Protein AF-A0A843JLD0-F1 (afdb_monomer_lite)

Radius of gyration: 28.19 Å; chains: 1; bounding box: 88×83×61 Å

Secondary structure (DSSP, 8-state):
---------------------------PPPB-SEEEEEE-TTS-EEEEEE-SBSSHHHHHHHHHHHTT--EEE-TTSSSEEEETTEE--TTTTEEEEEEEEPPTTS-SEEEE-SSHHHHTT--TT-EEEEEEEEEEEETTEEEEPPPSS---EEEEEEE--TT-S--S-HHHHHHS-HHHHHH-EEEEEEES--

Foldseek 3Di:
DDDDDDDDDDPPPPPPPPPPPPVPPPQQPFAFQEWEWEADPVRDTDIDGDGRDQFPVRRVVVGCVVVVKDWDAPPVNWFTQDINPDGADVVQQKGWWKWKADDPPDDGTDTDIRDPVRSNPDHHNIYMYIDIWHWDADPNDTDTDDDPFFDKDKDKDWDADPPALDDPDVVCPVPDPSVCNHPTDIDIDIDRDD

pLDDT: mean 81.42, std 19.96, range [28.56, 98.19]

Structure (mmCIF, N/CA/C/O backbone):
data_AF-A0A843JLD0-F1
#
_entry.id   AF-A0A843JLD0-F1
#
loop_
_atom_site.group_PDB
_atom_site.id
_atom_site.type_symbol
_atom_site.label_atom_id
_atom_site.label_alt_id
_atom_site.label_comp_id
_atom_site.label_asym_id
_atom_site.label_entity_id
_atom_site.label_seq_id
_atom_site.pdbx_PDB_ins_code
_atom_site.Cartn_x
_atom_site.Cartn_y
_atom_site.Cartn_z
_atom_site.occupancy
_atom_site.B_iso_or_equiv
_atom_site.auth_seq_id
_atom_site.auth_comp_id
_atom_site.auth_asym_id
_atom_site.auth_atom_id
_atom_site.pdbx_PDB_model_num
ATOM 1 N N . MET A 1 1 ? -53.335 66.073 14.935 1.00 39.34 1 MET A N 1
ATOM 2 C CA . MET A 1 1 ? -52.491 66.528 16.064 1.00 39.34 1 MET A CA 1
ATOM 3 C C . MET A 1 1 ? -52.386 65.436 17.125 1.00 39.34 1 MET A C 1
ATOM 5 O O . MET A 1 1 ? -53.302 65.295 17.919 1.00 39.34 1 MET A O 1
ATOM 9 N N . ARG A 1 2 ? -51.286 64.678 17.147 1.00 36.69 2 ARG A N 1
ATOM 10 C CA . ARG A 1 2 ? -50.575 64.219 18.357 1.00 36.69 2 ARG A CA 1
ATOM 11 C C . ARG A 1 2 ? -49.348 63.430 17.896 1.00 36.69 2 ARG A C 1
ATOM 13 O O . ARG A 1 2 ? -49.458 62.513 17.097 1.00 36.69 2 ARG A O 1
ATOM 20 N N . LYS A 1 3 ? -48.190 63.924 18.327 1.00 41.97 3 LYS A N 1
ATOM 21 C CA . LYS A 1 3 ? -46.842 63.383 18.125 1.00 41.97 3 LYS A CA 1
ATOM 22 C C . LYS A 1 3 ? -46.663 62.111 18.963 1.00 41.97 3 LYS A C 1
ATOM 24 O O . LYS A 1 3 ? -47.410 61.963 19.923 1.00 41.97 3 LYS A O 1
ATOM 29 N N . ILE A 1 4 ? -45.647 61.303 18.642 1.00 44.94 4 ILE A N 1
ATOM 30 C CA . ILE A 1 4 ? -44.675 60.620 19.540 1.00 44.94 4 ILE A CA 1
ATOM 31 C C . ILE A 1 4 ? -43.860 59.670 18.631 1.00 44.94 4 ILE A C 1
ATOM 33 O O . ILE A 1 4 ? -44.430 58.781 18.016 1.00 44.94 4 ILE A O 1
ATOM 37 N N . LEU A 1 5 ? -42.658 60.101 18.222 1.00 37.81 5 LEU A N 1
ATOM 38 C CA . LEU A 1 5 ? -41.329 59.633 18.684 1.00 37.81 5 LEU A CA 1
ATOM 39 C C . LEU A 1 5 ? -40.928 58.254 18.099 1.00 37.81 5 LEU A C 1
ATOM 41 O O . LEU A 1 5 ? -41.645 57.288 18.296 1.00 37.81 5 LEU A O 1
ATOM 45 N N . LEU A 1 6 ? -39.897 58.134 17.248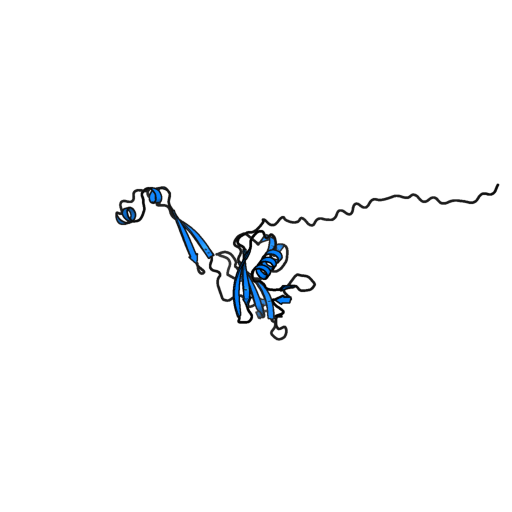 1.00 37.84 6 LEU A N 1
ATOM 46 C CA . LEU A 1 6 ? -38.428 58.225 17.462 1.00 37.84 6 LEU A CA 1
ATOM 47 C C . LEU A 1 6 ? -37.809 56.812 17.540 1.00 37.84 6 LEU A C 1
ATOM 49 O O . LEU A 1 6 ? -38.045 56.115 18.516 1.00 37.84 6 LEU A O 1
ATOM 53 N N . ALA A 1 7 ? -37.034 56.431 16.515 1.00 42.19 7 ALA A N 1
ATOM 54 C CA . ALA A 1 7 ? -35.908 55.469 16.511 1.00 42.19 7 ALA A CA 1
ATOM 55 C C . ALA A 1 7 ? -35.592 55.152 15.032 1.00 42.19 7 ALA A C 1
ATOM 57 O O . ALA A 1 7 ? -36.314 54.409 14.382 1.00 42.19 7 ALA A O 1
ATOM 58 N N . LEU A 1 8 ? -34.680 55.846 14.349 1.00 39.03 8 LEU A N 1
ATOM 59 C CA . LEU A 1 8 ? -33.225 55.686 14.441 1.00 39.03 8 LEU A CA 1
ATOM 60 C C . LEU A 1 8 ? -32.795 54.222 14.656 1.00 39.03 8 LEU A C 1
ATOM 62 O O . LEU A 1 8 ? -32.569 53.791 15.780 1.00 39.03 8 LEU A O 1
ATOM 66 N N . SER A 1 9 ? -32.650 53.463 13.571 1.00 41.00 9 SER A N 1
ATOM 67 C CA . SER A 1 9 ? -31.695 52.352 13.532 1.00 41.00 9 SER A CA 1
ATOM 68 C C . SER A 1 9 ? -31.110 52.224 12.125 1.00 41.00 9 SER A C 1
ATOM 70 O O . SER A 1 9 ? -31.779 51.942 11.136 1.00 41.00 9 SER A O 1
ATOM 72 N N . LEU A 1 10 ? -29.830 52.566 12.075 1.00 36.09 10 LEU A N 1
ATOM 73 C CA . LEU A 1 10 ? -28.906 52.492 10.962 1.00 36.09 10 LEU A CA 1
ATOM 74 C C . LEU A 1 10 ? -28.647 51.007 10.663 1.00 36.09 10 LEU A C 1
ATOM 76 O O . LEU A 1 10 ? -27.978 50.338 11.447 1.00 36.09 10 LEU A O 1
ATOM 80 N N . LEU A 1 11 ? -29.186 50.472 9.565 1.00 35.38 11 LEU A N 1
ATOM 81 C CA . LEU A 1 11 ? -28.881 49.105 9.137 1.00 35.38 11 LEU A CA 1
ATOM 82 C C . LEU A 1 11 ? -27.573 49.116 8.327 1.00 35.38 11 LEU A C 1
ATOM 84 O O . LEU A 1 11 ? -27.568 49.222 7.103 1.00 35.38 11 LEU A O 1
ATOM 88 N N . LEU A 1 12 ? -26.444 49.063 9.035 1.00 34.69 12 LEU A N 1
ATOM 89 C CA . LEU A 1 12 ? -25.134 48.740 8.468 1.00 34.69 12 LEU A CA 1
ATOM 90 C C . LEU A 1 12 ? -25.115 47.234 8.180 1.00 34.69 12 LEU A C 1
ATOM 92 O O . LEU A 1 12 ? -24.840 46.423 9.062 1.00 34.69 12 LEU A O 1
ATOM 96 N N . ILE A 1 13 ? -25.444 46.852 6.947 1.00 38.84 13 ILE A N 1
ATOM 97 C CA . ILE A 1 13 ? -25.193 45.496 6.456 1.00 38.84 13 ILE A CA 1
ATOM 98 C C . ILE A 1 13 ? -23.692 45.415 6.173 1.00 38.84 13 ILE A C 1
ATOM 100 O O . ILE A 1 13 ? -23.225 45.763 5.092 1.00 38.84 13 ILE A O 1
ATOM 104 N N . VAL A 1 14 ? -22.920 45.004 7.179 1.00 39.03 14 VAL A N 1
ATOM 105 C CA . VAL A 1 14 ? -21.571 44.487 6.956 1.00 39.03 14 VAL A CA 1
ATOM 106 C C . VAL A 1 14 ? -21.758 43.086 6.394 1.00 39.03 14 VAL A C 1
ATOM 108 O O . VAL A 1 14 ? -22.001 42.132 7.132 1.00 39.03 14 VAL A O 1
ATOM 111 N N . SER A 1 15 ? -21.703 42.967 5.072 1.00 38.50 15 SER A N 1
ATOM 112 C CA . SER A 1 15 ? -21.552 41.685 4.396 1.00 38.50 15 SER A CA 1
ATOM 113 C C . SER A 1 15 ? -20.180 41.140 4.786 1.00 38.50 15 SER A C 1
ATOM 115 O O . SER A 1 15 ? -19.163 41.465 4.178 1.00 38.50 15 SER A O 1
ATOM 117 N N . ALA A 1 16 ? -20.140 40.346 5.854 1.00 37.56 16 ALA A N 1
ATOM 118 C CA . ALA A 1 16 ? -19.015 39.476 6.126 1.00 37.56 16 ALA A CA 1
ATOM 119 C C . ALA A 1 16 ? -18.971 38.460 4.982 1.00 37.56 16 ALA A C 1
ATOM 121 O O . ALA A 1 16 ? -19.693 37.464 4.981 1.00 37.56 16 ALA A O 1
ATOM 122 N N . VAL A 1 17 ? -18.155 38.752 3.969 1.00 37.62 17 VAL A N 1
ATOM 123 C CA . VAL A 1 17 ? -17.635 37.720 3.082 1.00 37.62 17 VAL A CA 1
ATOM 124 C C . VAL A 1 17 ? -16.829 36.817 4.000 1.00 37.62 17 VAL A C 1
ATOM 126 O O . VAL A 1 17 ? -15.708 37.144 4.389 1.00 37.62 17 VAL A O 1
ATOM 129 N N . ALA A 1 18 ? -17.448 35.722 4.435 1.00 35.12 18 ALA A N 1
ATOM 130 C CA . ALA A 1 18 ? -16.709 34.597 4.957 1.00 35.12 18 ALA A CA 1
ATOM 131 C C . ALA A 1 18 ? -15.823 34.146 3.800 1.00 35.12 18 ALA A C 1
ATOM 133 O O . ALA A 1 18 ? -16.281 33.483 2.871 1.00 35.12 18 ALA A O 1
ATOM 134 N N . MET A 1 19 ? -14.569 34.595 3.815 1.00 32.75 19 MET A N 1
ATOM 135 C CA . MET A 1 19 ? -13.516 33.904 3.103 1.00 32.75 19 MET A CA 1
ATOM 136 C C . MET A 1 19 ? -13.516 32.514 3.720 1.00 32.75 19 MET A C 1
ATOM 138 O O . MET A 1 19 ? -13.037 32.318 4.837 1.00 32.75 19 MET A O 1
ATOM 142 N N . VAL A 1 20 ? -14.163 31.572 3.037 1.00 34.75 20 VAL A N 1
ATOM 143 C CA . VAL A 1 20 ? -13.817 30.171 3.189 1.00 34.75 20 VAL A CA 1
ATOM 144 C C . VAL A 1 20 ? -12.326 30.172 2.897 1.00 34.75 20 VAL A C 1
ATOM 146 O O . VAL A 1 20 ? -11.914 30.466 1.776 1.00 34.75 20 VAL A O 1
ATOM 149 N N . MET A 1 21 ? -11.517 30.010 3.943 1.00 33.28 21 MET A N 1
ATOM 150 C CA . MET A 1 21 ? -10.154 29.554 3.756 1.00 33.28 21 MET A CA 1
ATOM 151 C C . MET A 1 21 ? -10.331 28.163 3.174 1.00 33.28 21 MET A C 1
ATOM 153 O O . MET A 1 21 ? -10.526 27.197 3.908 1.00 33.28 21 MET A O 1
ATOM 157 N N . ASP A 1 22 ? -10.407 28.118 1.847 1.00 28.56 22 ASP A N 1
ATOM 158 C CA . ASP A 1 22 ? -10.060 26.948 1.074 1.00 28.56 22 ASP A CA 1
ATOM 159 C C . ASP A 1 22 ? -8.633 26.671 1.533 1.00 28.56 22 ASP A C 1
ATOM 161 O O . ASP A 1 22 ? -7.709 27.438 1.253 1.00 28.56 22 ASP A O 1
ATOM 165 N N . SER A 1 23 ? -8.490 25.734 2.469 1.00 36.19 23 SER A N 1
ATOM 166 C CA . SER A 1 23 ? -7.177 25.233 2.820 1.00 36.19 23 SER A CA 1
ATOM 167 C C . SER A 1 23 ? -6.645 24.713 1.510 1.00 36.19 23 SER A C 1
ATOM 169 O O . SER A 1 23 ? -7.249 23.763 1.025 1.00 36.19 23 SER A O 1
ATOM 171 N N . ASP A 1 24 ? -5.635 25.390 0.950 1.00 37.19 24 ASP A N 1
ATOM 172 C CA . ASP A 1 24 ? -4.954 25.017 -0.286 1.00 37.19 24 ASP A CA 1
ATOM 173 C C . ASP A 1 24 ? -5.015 23.499 -0.420 1.00 37.19 24 ASP A C 1
ATOM 175 O O . ASP A 1 24 ? -4.296 22.770 0.275 1.00 37.19 24 ASP A O 1
ATOM 179 N N . ASP A 1 25 ? -5.948 23.035 -1.254 1.00 44.00 25 ASP A N 1
ATOM 180 C CA . ASP A 1 25 ? -5.947 21.684 -1.767 1.00 44.00 25 ASP A CA 1
ATOM 181 C C . ASP A 1 25 ? -4.679 21.692 -2.611 1.00 44.00 25 ASP A C 1
ATOM 183 O O . ASP A 1 25 ? -4.680 22.073 -3.782 1.00 44.00 25 ASP A O 1
ATOM 187 N N . SER A 1 26 ? -3.548 21.399 -1.959 1.00 43.75 26 SER A N 1
ATOM 188 C CA . SER A 1 26 ? -2.345 20.937 -2.624 1.00 43.75 26 SER A CA 1
ATOM 189 C C . SER A 1 26 ? -2.866 19.834 -3.514 1.00 43.75 26 SER A C 1
ATOM 191 O O . SER A 1 26 ? -3.269 18.779 -3.017 1.00 43.75 26 SER A O 1
ATOM 193 N N . SER A 1 27 ? -3.029 20.143 -4.799 1.00 47.34 27 SER A N 1
ATOM 194 C CA . SER A 1 27 ? -3.566 19.210 -5.762 1.00 47.34 27 SER A CA 1
ATOM 195 C C . SER A 1 27 ? -2.499 18.141 -5.876 1.00 47.34 27 SER A C 1
ATOM 197 O O . SER A 1 27 ? -1.571 18.271 -6.677 1.00 47.34 27 SER A O 1
ATOM 199 N N . ALA A 1 28 ? -2.566 17.146 -4.992 1.00 54.34 28 ALA A N 1
ATOM 200 C CA . ALA A 1 28 ? -1.695 16.001 -5.040 1.00 54.34 28 ALA A CA 1
ATOM 201 C C . ALA A 1 28 ? -1.806 15.476 -6.467 1.00 54.34 28 ALA A C 1
ATOM 203 O O . ALA A 1 28 ? -2.910 15.343 -7.019 1.00 54.34 28 ALA A O 1
ATOM 204 N N . GLU A 1 29 ? -0.646 15.306 -7.093 1.00 78.88 29 GLU A N 1
ATOM 205 C CA . GLU A 1 29 ? -0.556 14.767 -8.436 1.00 78.88 29 GLU A CA 1
ATOM 206 C C . GLU A 1 29 ? -1.394 13.486 -8.483 1.00 78.88 29 GLU A C 1
ATOM 208 O O . GLU A 1 29 ? -1.367 12.673 -7.553 1.00 78.88 29 GLU A O 1
ATOM 213 N N . ILE A 1 30 ? -2.223 13.348 -9.520 1.00 89.19 30 ILE A N 1
ATOM 214 C CA . ILE A 1 30 ? -3.045 12.152 -9.679 1.00 89.19 30 ILE A CA 1
ATOM 215 C C . ILE A 1 30 ? -2.086 10.965 -9.801 1.00 89.19 30 ILE A C 1
ATOM 217 O O . ILE A 1 30 ? -1.273 10.909 -10.720 1.00 89.19 30 ILE A O 1
ATOM 221 N N . CYS A 1 31 ? -2.157 10.048 -8.837 1.00 90.88 31 CYS A N 1
ATOM 222 C CA . CYS A 1 31 ? -1.279 8.891 -8.759 1.00 90.88 31 CYS A CA 1
ATOM 223 C C . CYS A 1 31 ? -1.932 7.663 -9.393 1.00 90.88 31 CYS A C 1
ATOM 225 O O . CYS A 1 31 ? -3.080 7.322 -9.088 1.00 90.88 31 CYS A O 1
ATOM 227 N N . ASP A 1 32 ? -1.129 6.947 -10.175 1.00 92.81 32 ASP A N 1
ATOM 228 C CA . ASP A 1 32 ? -1.482 5.696 -10.838 1.00 92.81 32 ASP A CA 1
ATOM 229 C C . ASP A 1 32 ? -0.616 4.530 -10.367 1.00 92.81 32 ASP A C 1
ATOM 231 O O . ASP A 1 32 ? 0.451 4.698 -9.776 1.00 92.81 32 ASP A O 1
ATOM 235 N N . ASN A 1 33 ? -1.059 3.308 -10.650 1.00 92.81 33 ASN A N 1
ATOM 236 C CA . ASN A 1 33 ? -0.360 2.076 -10.299 1.00 92.81 33 ASN A CA 1
ATOM 237 C C . ASN A 1 33 ? -0.046 1.960 -8.797 1.00 92.81 33 ASN A C 1
ATOM 239 O O . ASN A 1 33 ? 0.968 1.375 -8.407 1.00 92.81 33 ASN A O 1
ATOM 243 N N . VAL A 1 34 ? -0.910 2.506 -7.937 1.00 94.44 34 VAL A N 1
ATOM 244 C CA . VAL A 1 34 ? -0.753 2.396 -6.485 1.00 94.44 34 VAL A CA 1
ATOM 245 C C . VAL A 1 34 ? -1.141 0.983 -6.064 1.00 94.44 34 VAL A C 1
ATOM 247 O O . VAL A 1 34 ? -2.275 0.543 -6.252 1.00 94.44 34 VAL A O 1
ATOM 250 N N . ASN A 1 35 ? -0.190 0.247 -5.500 1.00 95.19 35 ASN A N 1
ATOM 251 C CA . ASN A 1 35 ? -0.374 -1.137 -5.080 1.00 95.19 35 ASN A CA 1
ATOM 252 C C . ASN A 1 35 ? -0.786 -1.180 -3.610 1.00 95.19 35 ASN A C 1
ATOM 254 O O . ASN A 1 35 ? -0.132 -0.572 -2.769 1.00 95.19 35 ASN A O 1
ATOM 258 N N . VAL A 1 36 ? -1.832 -1.928 -3.271 1.00 97.44 36 VAL A N 1
ATOM 259 C CA . VAL A 1 36 ? -2.319 -2.047 -1.893 1.00 97.44 36 VAL A CA 1
ATOM 260 C C . VAL A 1 36 ? -2.508 -3.517 -1.544 1.00 97.44 36 VAL A C 1
ATOM 262 O O . VAL A 1 36 ? -3.303 -4.216 -2.172 1.00 97.44 36 VAL A O 1
ATOM 265 N N . TYR A 1 37 ? -1.778 -3.977 -0.531 1.00 97.88 37 TYR A N 1
ATOM 266 C CA . TYR A 1 37 ? -1.938 -5.292 0.083 1.00 97.88 37 TYR A CA 1
ATOM 267 C C . TYR A 1 37 ? -2.853 -5.176 1.301 1.00 97.88 37 TYR A C 1
ATOM 269 O O . TYR A 1 37 ? -2.626 -4.323 2.157 1.00 97.88 37 TYR A O 1
ATOM 277 N N . ILE A 1 38 ? -3.875 -6.025 1.405 1.00 98.19 38 ILE A N 1
ATOM 278 C CA . ILE A 1 38 ? -4.806 -6.021 2.542 1.00 98.19 38 ILE A CA 1
ATOM 279 C C . ILE A 1 38 ? -4.804 -7.405 3.183 1.00 98.19 38 ILE A C 1
ATOM 281 O O . ILE A 1 38 ? -5.000 -8.414 2.503 1.00 98.19 38 ILE A O 1
ATOM 285 N N . GLN A 1 39 ? -4.580 -7.446 4.496 1.00 97.88 39 GLN A N 1
ATOM 286 C CA . GLN A 1 39 ? -4.534 -8.690 5.254 1.00 97.88 39 GLN A CA 1
ATOM 287 C C . GLN A 1 39 ? -5.901 -9.397 5.280 1.00 97.88 39 GLN A C 1
ATOM 289 O O . GLN A 1 39 ? -6.956 -8.790 5.508 1.00 97.88 39 GLN A O 1
ATOM 294 N N . ASN A 1 40 ? -5.873 -10.708 5.081 1.00 96.62 40 ASN A N 1
ATOM 295 C CA 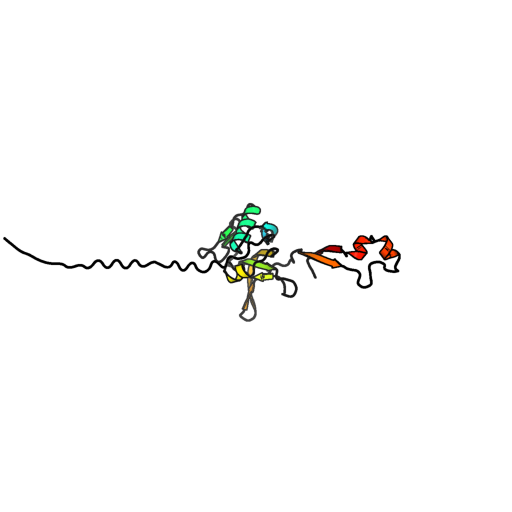. ASN A 1 40 ? -7.013 -11.611 5.166 1.00 96.62 40 ASN A CA 1
ATOM 296 C C . ASN A 1 40 ? -7.161 -12.185 6.588 1.00 96.62 40 ASN A C 1
ATOM 298 O O . ASN A 1 40 ? -6.298 -12.019 7.458 1.00 96.62 40 ASN A O 1
ATOM 302 N N . SER A 1 41 ? -8.281 -12.859 6.860 1.00 94.00 41 SER A N 1
ATOM 303 C CA . SER A 1 41 ? -8.540 -13.501 8.160 1.00 94.00 41 SER A CA 1
ATOM 304 C C . SER A 1 41 ? -7.523 -14.587 8.518 1.00 94.00 41 SER A C 1
ATOM 306 O O . SER A 1 41 ? -7.241 -14.780 9.696 1.00 94.00 41 SER A O 1
ATOM 308 N N . ASP A 1 42 ? -6.955 -15.255 7.514 1.00 93.62 42 ASP A N 1
ATOM 309 C CA . ASP A 1 42 ? -5.946 -16.314 7.645 1.00 93.62 42 ASP A CA 1
ATOM 310 C C . ASP A 1 42 ? -4.501 -15.787 7.762 1.00 93.62 42 ASP A C 1
ATOM 312 O O . ASP A 1 42 ? -3.565 -16.572 7.882 1.00 93.62 42 ASP A O 1
ATOM 316 N N . GLY A 1 43 ? -4.312 -14.462 7.738 1.00 91.50 43 GLY A N 1
ATOM 317 C CA . GLY A 1 43 ? -3.002 -13.815 7.810 1.00 91.50 43 GLY A CA 1
ATOM 318 C C . GLY A 1 43 ? -2.308 -13.616 6.461 1.00 91.50 43 GLY A C 1
ATOM 319 O O . GLY A 1 43 ? -1.293 -12.924 6.426 1.00 91.50 43 GLY A O 1
ATOM 320 N N . THR A 1 44 ? -2.855 -14.143 5.361 1.00 95.31 44 THR A N 1
ATOM 321 C CA . THR A 1 44 ? -2.348 -13.882 4.003 1.00 95.31 44 THR A CA 1
ATOM 322 C C . THR A 1 44 ? -2.703 -12.469 3.528 1.00 95.31 44 THR A C 1
ATOM 324 O O . THR A 1 44 ? -3.441 -11.742 4.197 1.00 95.31 44 THR A O 1
ATOM 327 N N . PHE A 1 45 ? -2.189 -12.064 2.363 1.00 96.56 45 PHE A N 1
ATOM 328 C CA . PHE A 1 45 ? -2.422 -10.739 1.789 1.00 96.56 45 PHE A CA 1
ATOM 329 C C . PHE A 1 45 ? -2.979 -10.826 0.374 1.00 96.56 45 PHE A C 1
ATOM 331 O O . PHE A 1 45 ? -2.437 -11.537 -0.472 1.00 96.56 45 PHE A O 1
ATOM 338 N N . THR A 1 46 ? -4.002 -10.021 0.096 1.00 96.81 46 THR A N 1
ATOM 339 C CA . THR A 1 46 ? -4.522 -9.822 -1.261 1.00 96.81 46 THR A CA 1
ATOM 340 C C . THR A 1 46 ? -4.054 -8.471 -1.791 1.00 96.81 46 THR A C 1
ATOM 342 O O . THR A 1 46 ? -4.252 -7.443 -1.136 1.00 96.81 46 THR A O 1
ATOM 345 N N . LYS A 1 47 ? -3.429 -8.469 -2.974 1.00 96.44 47 LYS A N 1
ATOM 346 C CA . LYS A 1 47 ? -2.995 -7.257 -3.680 1.00 96.44 47 LYS A CA 1
ATOM 347 C C . LYS A 1 47 ? -4.101 -6.756 -4.607 1.00 96.44 47 LYS A C 1
ATOM 349 O O . LYS A 1 47 ? -4.685 -7.533 -5.356 1.00 96.44 47 LYS A O 1
ATOM 354 N N . SER A 1 48 ? -4.293 -5.446 -4.637 1.00 97.25 48 SER A N 1
ATOM 355 C CA . SER A 1 48 ? -4.984 -4.730 -5.714 1.00 97.25 48 SER A CA 1
ATOM 356 C C . SER A 1 48 ? -4.141 -3.546 -6.174 1.00 97.25 48 SER A C 1
ATOM 358 O O . SER A 1 48 ? -3.412 -2.963 -5.372 1.00 97.25 48 SER A O 1
ATOM 360 N N . THR A 1 49 ? -4.268 -3.172 -7.442 1.00 96.62 49 THR A N 1
ATOM 361 C CA . THR A 1 49 ? -3.646 -1.967 -8.000 1.00 96.62 49 THR A CA 1
ATOM 362 C C . THR A 1 49 ? -4.746 -0.973 -8.347 1.00 96.62 49 THR A C 1
ATOM 364 O O . THR A 1 49 ? -5.753 -1.357 -8.942 1.00 96.62 49 THR A O 1
ATOM 367 N N . VAL A 1 50 ? -4.579 0.280 -7.932 1.00 97.31 50 VAL A N 1
ATOM 368 C CA . VAL A 1 50 ? -5.559 1.351 -8.140 1.00 97.31 50 VAL A CA 1
ATOM 369 C C . VAL A 1 50 ? -4.923 2.541 -8.842 1.00 97.31 50 VAL A C 1
ATOM 371 O O . VAL A 1 50 ? -3.739 2.826 -8.664 1.00 97.31 50 VAL A O 1
ATOM 374 N N . ASN A 1 51 ? -5.754 3.225 -9.619 1.00 96.62 51 ASN A N 1
ATOM 375 C CA . ASN A 1 51 ? -5.400 4.374 -10.441 1.00 96.62 51 ASN A CA 1
ATOM 376 C C . ASN A 1 51 ? -6.279 5.572 -10.078 1.00 96.62 51 ASN A C 1
ATOM 378 O O . ASN A 1 51 ? -7.307 5.419 -9.393 1.00 96.62 51 ASN A O 1
ATOM 382 N N . ASP A 1 52 ? -5.895 6.745 -10.565 1.00 95.62 52 ASP A N 1
ATOM 383 C CA . ASP A 1 52 ? -6.627 7.998 -10.407 1.00 95.62 52 ASP A CA 1
ATOM 384 C C . ASP A 1 52 ? -6.886 8.373 -8.935 1.00 95.62 52 ASP A C 1
ATOM 386 O O . ASP A 1 52 ? -8.036 8.582 -8.522 1.00 95.62 52 ASP A O 1
ATOM 390 N N . VAL A 1 53 ? -5.852 8.363 -8.088 1.00 95.50 53 VAL A N 1
ATOM 391 C CA . VAL A 1 53 ? -5.985 8.685 -6.652 1.00 95.50 53 VAL A CA 1
ATOM 392 C C . VAL A 1 53 ? -5.063 9.811 -6.222 1.00 95.50 53 VAL A C 1
ATOM 394 O O . VAL A 1 53 ? -3.912 9.872 -6.624 1.00 95.50 53 VAL A O 1
ATOM 397 N N . GLN A 1 54 ? -5.572 10.689 -5.361 1.00 94.19 54 GLN A N 1
ATOM 398 C CA . GLN A 1 54 ? -4.834 11.854 -4.853 1.00 94.19 54 GLN A CA 1
ATOM 399 C C . GLN A 1 54 ? -4.551 11.767 -3.349 1.00 94.19 54 GLN A C 1
ATOM 401 O O . GLN A 1 54 ? -3.719 12.494 -2.823 1.00 94.19 54 GLN A O 1
ATOM 406 N N . THR A 1 55 ? -5.225 10.863 -2.633 1.00 95.00 55 THR A N 1
ATOM 407 C CA . THR A 1 55 ? -5.016 10.672 -1.196 1.00 95.00 55 THR A CA 1
ATOM 408 C C . THR A 1 55 ? -4.804 9.209 -0.857 1.00 95.00 55 THR A C 1
ATOM 410 O O . THR A 1 55 ? -5.314 8.303 -1.525 1.00 95.00 55 THR A O 1
ATOM 413 N N . VAL A 1 56 ? -4.092 8.979 0.242 1.00 94.75 56 VAL A N 1
ATOM 414 C CA . VAL A 1 56 ? -3.855 7.642 0.789 1.00 94.75 56 VAL A CA 1
ATOM 415 C C . VAL A 1 56 ? -5.172 6.961 1.181 1.00 94.75 56 VAL A C 1
ATOM 417 O O . VAL A 1 56 ? -5.355 5.764 0.956 1.00 94.75 56 VAL A O 1
ATOM 420 N N . GLU A 1 57 ? -6.122 7.727 1.724 1.00 95.62 57 GLU A N 1
ATOM 421 C CA . GLU A 1 57 ? -7.461 7.227 2.048 1.00 95.62 57 GLU A CA 1
ATOM 422 C C . GLU A 1 57 ? -8.227 6.801 0.784 1.00 95.62 57 GLU A C 1
ATOM 424 O O . GLU A 1 57 ? -8.857 5.740 0.781 1.00 95.62 57 GLU A O 1
ATOM 429 N N . ALA A 1 58 ? -8.147 7.577 -0.305 1.00 95.88 58 ALA A N 1
ATOM 430 C CA . ALA A 1 58 ? -8.777 7.230 -1.578 1.00 95.88 58 ALA A CA 1
ATOM 431 C C . ALA A 1 58 ? -8.147 5.977 -2.202 1.00 95.88 58 ALA A C 1
ATOM 433 O O . ALA A 1 58 ? -8.879 5.099 -2.664 1.00 95.88 58 ALA A O 1
ATOM 434 N N . ALA A 1 59 ? -6.815 5.857 -2.159 1.00 96.81 59 ALA A N 1
ATOM 435 C CA . ALA A 1 59 ? -6.096 4.668 -2.613 1.00 96.81 59 ALA A CA 1
ATOM 436 C C . ALA A 1 59 ? -6.566 3.409 -1.874 1.00 96.81 59 ALA A C 1
ATOM 438 O O . ALA A 1 59 ? -6.951 2.418 -2.501 1.00 96.81 59 ALA A O 1
ATOM 439 N N . LEU A 1 60 ? -6.613 3.467 -0.541 1.00 97.25 60 LEU A N 1
ATOM 440 C CA . LEU A 1 60 ? -7.071 2.339 0.262 1.00 97.25 60 LEU A CA 1
ATOM 441 C C . LEU A 1 60 ? -8.562 2.036 0.050 1.00 97.25 60 LEU A C 1
ATOM 443 O O . LEU A 1 60 ? -8.938 0.872 -0.065 1.00 97.25 60 LEU A O 1
ATOM 447 N N . THR A 1 61 ? -9.411 3.061 -0.036 1.00 97.19 61 THR A N 1
ATOM 448 C CA . THR A 1 61 ? -10.856 2.887 -0.252 1.00 97.19 61 THR A CA 1
ATOM 449 C C . THR A 1 61 ? -11.138 2.210 -1.591 1.00 97.19 61 THR A C 1
ATOM 451 O O . THR A 1 61 ? -11.882 1.227 -1.628 1.00 97.19 61 THR A O 1
ATOM 454 N N . LYS A 1 62 ? -10.500 2.668 -2.679 1.00 98.19 62 LYS A N 1
ATOM 455 C CA . LYS A 1 62 ? -10.616 2.024 -3.996 1.00 98.19 62 LYS A CA 1
ATOM 456 C C . LYS A 1 62 ? -10.100 0.584 -3.964 1.00 98.19 62 LYS A C 1
ATOM 458 O O . LYS A 1 62 ? -10.732 -0.289 -4.546 1.00 98.19 62 LYS A O 1
ATOM 463 N N . ALA A 1 63 ? -8.995 0.317 -3.266 1.00 98.19 63 ALA A N 1
ATOM 464 C CA . ALA A 1 63 ? -8.428 -1.027 -3.149 1.00 98.19 63 ALA A CA 1
ATOM 465 C C . ALA A 1 63 ? -9.367 -1.994 -2.409 1.00 98.19 63 ALA A C 1
ATOM 467 O O . ALA A 1 63 ? -9.629 -3.094 -2.890 1.00 98.19 63 ALA A O 1
ATOM 468 N N . ILE A 1 64 ? -9.930 -1.564 -1.276 1.00 98.00 64 ILE A N 1
ATOM 469 C CA . ILE A 1 64 ? -10.931 -2.323 -0.510 1.00 98.00 64 ILE A CA 1
ATOM 470 C C . ILE A 1 64 ? -12.144 -2.655 -1.389 1.00 98.00 64 ILE A C 1
ATOM 472 O O . ILE A 1 64 ? -12.566 -3.810 -1.447 1.00 98.00 64 ILE A O 1
ATOM 476 N N . GLN A 1 65 ? -12.663 -1.665 -2.121 1.00 97.62 65 GLN A N 1
ATOM 477 C CA . GLN A 1 65 ? -13.799 -1.848 -3.029 1.00 97.62 65 GLN A CA 1
ATOM 478 C C . GLN A 1 65 ? -13.469 -2.787 -4.195 1.00 97.62 65 GLN A C 1
ATOM 480 O O . GLN A 1 65 ? -14.270 -3.664 -4.509 1.00 97.62 65 GLN A O 1
ATOM 485 N N . ALA A 1 66 ? -12.285 -2.655 -4.800 1.00 97.56 66 ALA A N 1
ATOM 486 C CA . ALA A 1 66 ? -11.822 -3.530 -5.877 1.00 97.56 66 ALA A CA 1
ATOM 487 C C . ALA A 1 66 ? -11.700 -4.996 -5.428 1.00 97.56 66 ALA A C 1
ATOM 489 O O . ALA A 1 66 ? -11.893 -5.905 -6.231 1.00 97.56 66 ALA A O 1
ATOM 490 N N . GLN A 1 67 ? -11.421 -5.228 -4.143 1.00 97.19 67 GLN A N 1
ATOM 491 C CA . GLN A 1 67 ? -11.391 -6.563 -3.542 1.00 97.19 67 GLN A CA 1
ATOM 492 C C . GLN A 1 67 ? -12.772 -7.048 -3.056 1.00 97.19 67 GLN A C 1
ATOM 494 O O . GLN A 1 67 ? -12.865 -8.147 -2.515 1.00 97.19 67 GLN A O 1
ATOM 499 N N . GLY A 1 68 ? -13.844 -6.261 -3.225 1.00 97.31 68 GLY A N 1
ATOM 500 C CA . GLY A 1 68 ? -15.194 -6.607 -2.759 1.00 97.31 68 GLY A CA 1
ATOM 501 C C . GLY A 1 68 ? -15.348 -6.595 -1.235 1.00 97.31 68 GLY A C 1
ATOM 502 O O . GLY A 1 68 ? -16.213 -7.283 -0.696 1.00 97.31 68 GLY A O 1
ATOM 503 N N . ARG A 1 69 ? -14.490 -5.844 -0.540 1.00 97.56 69 ARG A N 1
ATOM 504 C CA . ARG A 1 69 ? -14.392 -5.801 0.924 1.00 97.56 69 ARG A CA 1
ATOM 505 C C . ARG A 1 69 ? -15.029 -4.533 1.477 1.00 97.56 69 ARG A C 1
ATOM 507 O O . ARG A 1 69 ? -15.335 -3.591 0.743 1.00 97.56 69 ARG A O 1
ATOM 514 N N . THR A 1 70 ? -15.202 -4.486 2.792 1.00 97.38 70 THR A N 1
ATOM 515 C CA . THR A 1 70 ? -15.693 -3.287 3.492 1.00 97.38 70 THR A CA 1
ATOM 516 C C . THR A 1 70 ? -14.671 -2.783 4.502 1.00 97.38 70 THR A C 1
ATOM 518 O O . THR A 1 70 ? -13.931 -3.565 5.092 1.00 97.38 70 THR A O 1
ATOM 521 N N . MET A 1 71 ? -14.624 -1.467 4.708 1.00 97.06 71 MET A N 1
ATOM 522 C CA . MET A 1 71 ? -13.741 -0.821 5.678 1.00 97.06 71 MET A CA 1
ATOM 523 C C . MET A 1 71 ? -14.528 0.209 6.480 1.00 97.06 71 MET A C 1
ATOM 525 O O . MET A 1 71 ? -15.226 1.045 5.907 1.00 97.06 71 MET A O 1
ATOM 529 N N . GLU A 1 72 ? -14.363 0.188 7.799 1.00 97.38 72 GLU A N 1
ATOM 530 C CA . GLU A 1 72 ? -14.820 1.256 8.683 1.00 97.38 72 GLU A CA 1
ATOM 531 C C . GLU A 1 72 ? -13.620 2.038 9.204 1.00 97.38 72 GLU A C 1
ATOM 533 O O . GLU A 1 72 ? -12.654 1.462 9.711 1.00 97.38 72 GLU A O 1
ATOM 538 N N . LEU A 1 73 ? -13.703 3.364 9.141 1.00 95.19 73 LEU A N 1
ATOM 539 C CA . LEU A 1 73 ? -12.768 4.250 9.825 1.00 95.19 73 LEU A CA 1
ATOM 540 C C . LEU A 1 73 ? -13.293 4.607 11.221 1.00 95.19 73 LEU A C 1
ATOM 542 O O . LEU A 1 73 ? -14.481 4.464 11.524 1.00 95.19 73 LEU A O 1
ATOM 546 N N . ASN A 1 74 ? -12.405 5.078 12.092 1.00 92.62 74 ASN A N 1
ATOM 547 C CA . ASN A 1 74 ? -12.811 5.681 13.358 1.00 92.62 74 ASN A CA 1
ATOM 548 C C . ASN A 1 74 ? -13.580 7.002 13.129 1.00 92.62 74 ASN A C 1
ATOM 550 O O . ASN A 1 74 ? -13.627 7.537 12.024 1.00 92.62 74 ASN A O 1
ATOM 554 N N . GLN A 1 75 ? -14.174 7.554 14.192 1.00 91.00 75 GLN A N 1
ATOM 555 C CA . GLN A 1 75 ? -14.999 8.770 14.104 1.00 91.00 75 GLN A CA 1
ATOM 556 C C . GLN A 1 75 ? -14.244 9.974 13.523 1.00 91.00 75 GLN A C 1
ATOM 558 O O . GLN A 1 75 ? -14.825 10.768 12.793 1.00 91.00 75 GLN A O 1
ATOM 563 N N . THR A 1 76 ? -12.947 10.092 13.816 1.00 90.31 76 THR A N 1
ATOM 564 C CA . THR A 1 76 ? -12.085 11.166 13.302 1.00 90.31 76 THR A CA 1
ATOM 565 C C . THR A 1 76 ? -11.529 10.878 11.909 1.00 90.31 76 THR A C 1
ATOM 567 O O . THR A 1 76 ? -10.796 11.705 11.383 1.00 90.31 76 THR A O 1
ATOM 570 N N . ARG A 1 77 ? -11.838 9.713 11.322 1.00 89.69 77 ARG A N 1
ATOM 571 C CA . ARG A 1 77 ? -11.330 9.231 10.026 1.00 89.69 77 ARG A CA 1
ATOM 572 C C . ARG A 1 77 ? -9.802 9.181 9.911 1.00 89.69 77 ARG A C 1
ATOM 574 O O . ARG A 1 77 ? -9.256 9.135 8.821 1.00 89.69 77 ARG A O 1
ATOM 581 N N . THR A 1 78 ? -9.095 9.148 11.035 1.00 87.25 78 THR A N 1
ATOM 582 C CA . THR A 1 78 ? -7.624 9.143 11.079 1.00 87.25 78 THR A CA 1
ATOM 583 C C . THR A 1 78 ? -7.030 7.739 11.145 1.00 87.25 78 THR A C 1
ATOM 585 O O . THR A 1 78 ? -5.821 7.576 10.985 1.00 87.25 78 THR A O 1
ATOM 588 N N . ALA A 1 79 ? -7.854 6.720 11.406 1.00 89.69 79 ALA A N 1
ATOM 589 C CA . ALA A 1 79 ? -7.419 5.335 11.523 1.00 89.69 79 ALA A CA 1
ATOM 590 C C . ALA A 1 79 ? -8.516 4.353 11.099 1.00 89.69 79 ALA A C 1
ATOM 592 O O . ALA A 1 79 ? -9.710 4.641 11.197 1.00 89.69 79 ALA A O 1
ATOM 593 N N . ILE A 1 80 ? -8.090 3.163 10.684 1.00 96.31 80 ILE A N 1
ATOM 594 C CA . ILE A 1 80 ? -8.971 2.045 10.348 1.00 96.31 80 ILE A CA 1
ATOM 595 C C . ILE A 1 80 ? -9.477 1.414 11.646 1.00 96.31 80 ILE A C 1
ATOM 597 O O . ILE A 1 80 ? -8.695 1.055 12.528 1.00 96.31 80 ILE A O 1
ATOM 601 N N . LYS A 1 81 ? -10.794 1.275 11.762 1.00 95.94 81 LYS A N 1
ATOM 602 C CA . LYS A 1 81 ? -11.466 0.622 12.888 1.00 95.94 81 LYS A CA 1
ATOM 603 C C . LYS A 1 81 ? -11.661 -0.870 12.613 1.00 95.94 81 LYS A C 1
ATOM 605 O O . LYS A 1 81 ? -11.363 -1.694 13.479 1.00 95.94 81 LYS A O 1
ATOM 610 N N . SER A 1 82 ? -12.140 -1.217 11.422 1.00 97.38 82 SER A N 1
ATOM 611 C CA . SER A 1 82 ? -12.348 -2.605 11.005 1.00 97.38 82 SER A CA 1
ATOM 612 C C . SER A 1 82 ? -12.271 -2.768 9.489 1.00 97.38 82 SER A C 1
ATOM 614 O O . SER A 1 82 ? -12.484 -1.818 8.735 1.00 97.38 82 SER A O 1
ATOM 616 N N . ILE A 1 83 ? -11.980 -3.996 9.058 1.00 97.81 83 ILE A N 1
ATOM 617 C CA . ILE A 1 83 ? -12.103 -4.450 7.667 1.00 97.81 83 ILE A CA 1
ATOM 618 C C . ILE A 1 83 ? -12.926 -5.735 7.685 1.00 97.81 83 ILE A C 1
ATOM 620 O O . ILE A 1 83 ? -12.630 -6.629 8.475 1.00 97.81 83 ILE A O 1
ATOM 624 N N . ASP A 1 84 ? -13.979 -5.809 6.873 1.00 97.19 84 ASP A N 1
ATOM 625 C CA . ASP A 1 84 ? -14.960 -6.909 6.866 1.00 97.19 84 ASP A CA 1
ATOM 626 C C . ASP A 1 84 ? -15.525 -7.219 8.263 1.00 97.19 84 ASP A C 1
ATOM 628 O O . ASP A 1 84 ? -15.689 -8.370 8.664 1.00 97.19 84 ASP A O 1
ATOM 632 N N . GLY A 1 85 ? -15.742 -6.171 9.065 1.00 96.81 85 GLY A N 1
ATOM 633 C CA . GLY A 1 85 ? -16.181 -6.288 10.458 1.00 96.81 85 GLY A CA 1
ATOM 634 C C . GLY A 1 85 ? -15.115 -6.800 11.438 1.00 96.81 85 GLY A C 1
ATOM 635 O O . GLY A 1 85 ? -15.338 -6.752 12.647 1.00 96.81 85 GLY A O 1
ATOM 636 N N . ARG A 1 86 ? -13.931 -7.225 10.973 1.00 96.62 86 ARG A N 1
ATOM 637 C CA . ARG A 1 86 ? -12.822 -7.657 11.836 1.00 96.62 86 ARG A CA 1
ATOM 638 C C . ARG A 1 86 ? -12.156 -6.453 12.496 1.00 96.62 86 ARG A C 1
ATOM 640 O O . ARG A 1 86 ? -11.502 -5.646 11.833 1.00 96.62 86 ARG A O 1
ATOM 647 N N . THR A 1 87 ? -12.270 -6.361 13.815 1.00 96.69 87 THR A N 1
ATOM 648 C CA . THR A 1 87 ? -11.554 -5.383 14.644 1.00 96.69 87 THR A CA 1
ATOM 649 C C . THR A 1 87 ? -10.222 -5.947 15.133 1.00 96.69 87 THR A C 1
ATOM 651 O O . THR A 1 87 ? -10.069 -7.158 15.286 1.00 96.69 87 THR A O 1
ATOM 654 N N . ALA A 1 88 ? -9.262 -5.070 15.413 1.00 94.81 88 ALA A N 1
ATOM 655 C CA . ALA A 1 88 ? -8.033 -5.458 16.095 1.00 94.81 88 ALA A CA 1
ATOM 656 C C . ALA A 1 88 ? -8.275 -5.652 17.606 1.00 94.81 88 ALA A C 1
ATOM 658 O O . ALA A 1 88 ? -9.152 -5.005 18.183 1.00 94.81 88 ALA A O 1
ATOM 659 N N . SER A 1 89 ? -7.523 -6.556 18.240 1.00 94.25 89 SER A N 1
ATOM 660 C CA . SER A 1 89 ? -7.664 -6.852 19.670 1.00 94.25 89 SER A CA 1
ATOM 661 C C . SER A 1 89 ? -6.972 -5.792 20.525 1.00 94.25 89 SER A C 1
ATOM 663 O O . SER A 1 89 ? -5.746 -5.716 20.577 1.00 94.25 89 SER A O 1
ATOM 665 N N . SER A 1 90 ? -7.748 -4.991 21.257 1.00 89.62 90 SER A N 1
ATOM 666 C CA . SER A 1 90 ? -7.182 -4.033 22.214 1.00 89.62 90 SER A CA 1
ATOM 667 C C . SER A 1 90 ? -6.492 -4.718 23.396 1.00 89.62 90 SER A C 1
ATOM 669 O O . SER A 1 90 ? -5.565 -4.148 23.958 1.00 89.62 90 SER A O 1
ATOM 671 N N . ALA A 1 91 ? -6.926 -5.928 23.770 1.00 92.62 91 ALA A N 1
ATOM 672 C CA . ALA A 1 91 ? -6.291 -6.714 24.829 1.00 92.62 91 ALA A CA 1
ATOM 673 C C . ALA A 1 91 ? -4.864 -7.144 24.449 1.00 92.62 91 ALA A C 1
ATOM 675 O O . ALA A 1 91 ? -3.999 -7.224 25.316 1.00 92.62 91 ALA A O 1
ATOM 676 N N . ASP A 1 92 ? -4.614 -7.335 23.151 1.00 93.00 92 ASP A N 1
ATOM 677 C CA . ASP A 1 92 ? -3.312 -7.731 22.606 1.00 93.00 92 ASP A CA 1
ATOM 678 C C . ASP A 1 92 ? -2.509 -6.534 22.062 1.00 93.00 92 ASP A C 1
ATOM 680 O O . ASP A 1 92 ? -1.537 -6.720 21.331 1.00 93.00 92 ASP A O 1
ATOM 684 N N . ASN A 1 93 ? -2.914 -5.295 22.381 1.00 94.81 93 ASN A N 1
ATOM 685 C CA . ASN A 1 93 ? -2.324 -4.056 21.851 1.00 94.81 93 ASN A CA 1
ATOM 686 C C . ASN A 1 93 ? -2.265 -4.013 20.313 1.00 94.81 93 ASN A C 1
ATOM 688 O O . ASN A 1 93 ? -1.312 -3.501 19.723 1.00 94.81 93 ASN A O 1
ATOM 692 N N . GLN A 1 94 ? -3.278 -4.559 19.646 1.00 96.38 94 GLN A N 1
ATOM 693 C CA . GLN A 1 94 ? -3.329 -4.633 18.195 1.00 96.38 94 GLN A CA 1
ATOM 694 C C . GLN A 1 94 ? -4.150 -3.503 17.578 1.00 96.38 94 GLN A C 1
ATOM 696 O O . GLN A 1 94 ? -5.187 -3.091 18.100 1.00 96.38 94 GLN A O 1
ATOM 701 N N . TYR A 1 95 ? -3.716 -3.055 16.400 1.00 95.62 95 TYR A N 1
ATOM 702 C CA . TYR A 1 95 ? -4.366 -1.999 15.629 1.00 95.62 95 TYR A CA 1
ATOM 703 C C . TYR A 1 95 ? -4.282 -2.297 14.135 1.00 95.62 95 TYR A C 1
ATOM 705 O O . TYR A 1 95 ? -3.254 -2.770 13.658 1.00 95.62 95 TYR A O 1
ATOM 713 N N . TRP A 1 96 ? -5.318 -1.951 13.372 1.00 96.94 96 TRP A N 1
ATOM 714 C CA . TRP A 1 96 ? -5.180 -1.866 11.920 1.00 96.94 96 TRP A CA 1
ATOM 715 C C . TRP A 1 96 ? -4.242 -0.709 11.570 1.00 96.94 96 TRP A C 1
ATOM 717 O O . TRP A 1 96 ? -4.493 0.445 11.931 1.00 96.94 96 TRP A O 1
ATOM 727 N N . ARG A 1 97 ? -3.142 -1.023 10.889 1.00 95.94 97 ARG A N 1
ATOM 728 C CA . ARG A 1 97 ? -2.109 -0.063 10.499 1.00 95.94 97 ARG A CA 1
ATOM 729 C C . ARG A 1 97 ? -1.858 -0.121 9.006 1.00 95.94 97 ARG A C 1
ATOM 731 O O . ARG A 1 97 ? -1.947 -1.178 8.388 1.00 95.94 97 ARG A O 1
ATOM 738 N N . LEU A 1 98 ? -1.535 1.047 8.468 1.00 96.19 98 LEU A N 1
ATOM 739 C CA . LEU A 1 98 ? -1.112 1.249 7.098 1.00 96.19 98 LEU A CA 1
ATOM 740 C C . LEU A 1 98 ? 0.402 1.450 7.080 1.00 96.19 98 LEU A C 1
ATOM 742 O O . LEU A 1 98 ? 0.931 2.284 7.817 1.00 96.19 98 LEU A O 1
ATOM 746 N N . PHE A 1 99 ? 1.076 0.726 6.202 1.00 95.50 99 PHE A N 1
ATOM 747 C CA . PHE A 1 99 ? 2.503 0.850 5.950 1.00 95.50 99 PHE A CA 1
ATOM 748 C C . PHE A 1 99 ? 2.737 1.185 4.484 1.00 95.50 99 PHE A C 1
ATOM 750 O O . PHE A 1 99 ? 2.054 0.648 3.619 1.00 95.50 99 PHE A O 1
ATOM 757 N N . GLN A 1 100 ? 3.711 2.041 4.207 1.00 93.94 100 GLN A N 1
ATOM 758 C CA . GLN A 1 100 ? 4.241 2.309 2.875 1.00 93.94 100 GLN A CA 1
ATOM 759 C C . GLN A 1 100 ? 5.578 1.598 2.721 1.00 93.94 100 GLN A C 1
ATOM 761 O O . GLN A 1 100 ? 6.419 1.661 3.620 1.00 93.94 100 GLN A O 1
ATOM 766 N N . TRP A 1 101 ? 5.778 0.944 1.585 1.00 91.69 101 TRP A N 1
ATOM 767 C CA . TRP A 1 101 ? 7.084 0.438 1.196 1.00 91.69 101 TRP A CA 1
ATOM 768 C C . TRP A 1 101 ? 7.938 1.609 0.720 1.00 91.69 101 TRP A C 1
ATOM 770 O O . TRP A 1 101 ? 7.590 2.274 -0.260 1.00 91.69 101 TRP A O 1
ATOM 780 N N . LEU A 1 102 ? 9.020 1.902 1.438 1.00 82.56 102 LEU A N 1
ATOM 781 C CA . LEU A 1 102 ? 9.915 2.991 1.071 1.00 82.56 102 LEU A CA 1
ATOM 782 C C . LEU A 1 102 ? 10.824 2.587 -0.095 1.00 82.56 102 LEU A C 1
ATOM 784 O O . LEU A 1 102 ? 11.175 1.420 -0.272 1.00 82.56 102 LEU A O 1
ATOM 788 N N . ALA A 1 103 ? 11.200 3.582 -0.899 1.00 67.50 103 ALA A N 1
ATOM 789 C CA . ALA A 1 103 ? 12.086 3.397 -2.040 1.00 67.50 103 ALA A CA 1
ATOM 790 C C . ALA A 1 103 ? 13.462 2.827 -1.624 1.00 67.50 103 ALA A C 1
ATOM 792 O O . ALA A 1 103 ? 13.893 3.030 -0.482 1.00 67.50 103 ALA A O 1
ATOM 793 N N . PRO A 1 104 ? 14.186 2.164 -2.549 1.00 58.16 104 PRO A N 1
ATOM 794 C CA . PRO A 1 104 ? 15.539 1.664 -2.304 1.00 58.16 104 PRO A CA 1
ATOM 795 C C . PRO A 1 104 ? 16.450 2.733 -1.680 1.00 58.16 104 PRO A C 1
ATOM 797 O O . PRO A 1 104 ? 16.475 3.875 -2.131 1.00 58.16 104 PRO A O 1
ATOM 800 N N . GLY A 1 105 ? 17.189 2.365 -0.630 1.00 57.88 105 GLY A N 1
ATOM 801 C CA . GLY A 1 105 ? 18.011 3.293 0.162 1.00 57.88 105 GLY A CA 1
ATOM 802 C C . GLY A 1 105 ? 17.336 3.808 1.440 1.00 57.88 105 GLY A C 1
ATOM 803 O O . GLY A 1 105 ? 18.033 4.281 2.333 1.00 57.88 105 GLY A O 1
ATOM 804 N N . ASN A 1 106 ? 16.017 3.635 1.576 1.00 61.22 106 ASN A N 1
ATOM 805 C CA . ASN A 1 106 ? 15.282 3.811 2.827 1.00 61.22 106 ASN A CA 1
ATOM 806 C C . ASN A 1 106 ? 14.728 2.452 3.285 1.00 61.22 106 ASN A C 1
ATOM 808 O O . ASN A 1 106 ? 14.145 1.702 2.505 1.00 61.22 106 ASN A O 1
ATOM 812 N N . SER A 1 107 ? 14.959 2.089 4.544 1.00 65.88 107 SER A N 1
ATOM 813 C CA . SER A 1 107 ? 14.794 0.712 5.022 1.00 65.88 107 SER A CA 1
ATOM 814 C C . SER A 1 107 ? 13.324 0.286 5.192 1.00 65.88 107 SER A C 1
ATOM 816 O O . SER A 1 107 ? 12.767 0.404 6.279 1.00 65.88 107 SER A O 1
ATOM 818 N N . GLY A 1 108 ? 12.723 -0.288 4.146 1.00 85.31 108 GLY A N 1
ATOM 819 C CA . GLY A 1 108 ? 11.548 -1.166 4.241 1.00 85.31 108 GLY A CA 1
ATOM 820 C C . GLY A 1 108 ? 10.202 -0.482 4.511 1.00 85.31 108 GLY A C 1
ATOM 821 O O . GLY A 1 108 ? 9.905 0.583 3.973 1.00 85.31 108 GLY A O 1
ATOM 822 N N . TRP A 1 109 ? 9.346 -1.145 5.294 1.00 91.62 109 TRP A N 1
ATOM 823 C CA . TRP A 1 109 ? 8.001 -0.668 5.622 1.00 91.62 109 TRP A CA 1
ATOM 824 C C . TRP A 1 109 ? 8.028 0.462 6.649 1.00 91.62 109 TRP A C 1
ATOM 826 O O . TRP A 1 109 ? 8.588 0.315 7.733 1.00 91.62 109 TRP A O 1
ATOM 836 N N . SER A 1 110 ? 7.333 1.556 6.346 1.00 90.25 110 SER A N 1
ATOM 837 C CA . SER A 1 110 ? 7.163 2.689 7.255 1.00 90.25 110 SER A CA 1
ATOM 838 C C . SER A 1 110 ? 5.691 3.018 7.462 1.00 90.25 110 SER A C 1
ATOM 840 O O . SER A 1 110 ? 4.913 3.047 6.509 1.00 90.25 110 SER A O 1
ATOM 842 N N . MET A 1 111 ? 5.296 3.257 8.712 1.00 90.81 111 MET A N 1
ATOM 843 C CA . MET A 1 111 ? 3.907 3.539 9.068 1.00 90.81 111 MET A CA 1
ATOM 844 C C . MET A 1 111 ? 3.432 4.855 8.438 1.00 90.81 111 MET A C 1
ATOM 846 O O . MET A 1 111 ? 4.123 5.870 8.500 1.00 90.81 111 MET A O 1
ATOM 850 N N . GLN A 1 112 ? 2.219 4.840 7.892 1.00 91.44 112 GLN A N 1
ATOM 851 C CA . GLN A 1 112 ? 1.531 6.017 7.367 1.00 91.44 112 GLN A CA 1
ATOM 852 C C . GLN A 1 112 ? 0.227 6.281 8.123 1.00 91.44 112 GLN A C 1
ATOM 854 O O . GLN A 1 112 ? -0.279 5.429 8.859 1.00 91.44 112 GLN A O 1
ATOM 859 N N . ALA A 1 113 ? -0.322 7.476 7.925 1.00 89.00 113 ALA A N 1
ATOM 860 C CA . ALA A 1 113 ? -1.612 7.885 8.462 1.00 89.00 113 ALA A CA 1
ATOM 861 C C . ALA A 1 113 ? -2.464 8.534 7.363 1.00 89.00 113 ALA A C 1
ATOM 863 O O . ALA A 1 113 ? -1.967 8.867 6.291 1.00 89.00 113 ALA A O 1
ATOM 864 N N . PHE A 1 114 ? -3.754 8.733 7.630 1.00 91.81 114 PHE A N 1
ATOM 865 C CA . PHE A 1 114 ? -4.621 9.512 6.745 1.00 91.81 114 PHE A CA 1
ATOM 866 C C . PHE A 1 114 ? -4.460 11.001 7.069 1.00 91.81 114 PHE A C 1
ATOM 868 O O . PHE A 1 114 ? -5.177 11.550 7.904 1.00 91.81 114 PHE A O 1
ATOM 875 N N . ASN A 1 115 ? -3.437 11.633 6.490 1.00 90.69 115 ASN A N 1
ATOM 876 C CA . ASN A 1 115 ? -3.151 13.059 6.655 1.00 90.69 115 ASN A CA 1
ATOM 877 C C . ASN A 1 115 ? -2.424 13.638 5.429 1.00 90.69 115 ASN A C 1
ATOM 879 O O . ASN A 1 115 ? -1.959 12.892 4.566 1.00 90.69 115 ASN A O 1
ATOM 883 N N . SER A 1 116 ? -2.309 14.969 5.373 1.00 90.69 116 SER A N 1
ATOM 884 C CA . SER A 1 116 ? -1.650 15.684 4.271 1.00 90.69 116 SER A CA 1
ATOM 885 C C . SER A 1 116 ? -0.207 15.231 4.054 1.00 90.69 116 SER A C 1
ATOM 887 O O . SER A 1 116 ? 0.161 14.901 2.938 1.00 90.69 116 SER A O 1
ATOM 889 N N . ALA A 1 117 ? 0.580 15.081 5.123 1.00 89.62 117 ALA A N 1
ATOM 890 C CA . ALA A 1 117 ? 1.979 14.666 5.017 1.00 89.62 117 ALA A CA 1
ATOM 891 C C . ALA A 1 117 ? 2.167 13.272 4.384 1.00 89.62 117 ALA A C 1
ATOM 893 O O . ALA A 1 117 ? 3.190 13.020 3.748 1.00 89.62 117 ALA A O 1
ATOM 894 N N . SER A 1 118 ? 1.224 12.348 4.582 1.00 90.62 118 SER A N 1
ATOM 895 C CA . SER A 1 118 ? 1.225 11.050 3.903 1.00 90.62 118 SER A CA 1
ATOM 896 C C . SER A 1 118 ? 0.712 11.155 2.463 1.00 90.62 118 SER A C 1
ATOM 898 O O . SER A 1 118 ? 1.237 10.451 1.604 1.00 90.62 118 SER A O 1
ATOM 900 N N . ASN A 1 119 ? -0.250 12.043 2.182 1.00 92.31 119 ASN A N 1
ATOM 901 C CA . ASN A 1 119 ? -0.711 12.316 0.815 1.00 92.31 119 ASN A CA 1
ATOM 902 C C . ASN A 1 119 ? 0.413 12.916 -0.045 1.00 92.31 119 ASN A C 1
ATOM 904 O O . ASN A 1 119 ? 0.659 12.417 -1.136 1.00 92.31 119 ASN A O 1
ATOM 908 N N . ASP A 1 120 ? 1.166 13.884 0.483 1.00 89.19 120 ASP A N 1
ATOM 909 C CA . ASP A 1 120 ? 2.268 14.560 -0.224 1.00 89.19 120 ASP A CA 1
ATOM 910 C C . ASP A 1 120 ? 3.434 13.618 -0.582 1.00 89.19 120 ASP A C 1
ATOM 912 O O . ASP A 1 120 ? 4.260 13.924 -1.440 1.00 89.19 120 ASP A O 1
ATOM 916 N N . ARG A 1 121 ? 3.540 12.467 0.097 1.00 87.00 121 ARG A N 1
ATOM 917 C CA . ARG A 1 121 ? 4.556 11.432 -0.169 1.00 87.00 121 ARG A CA 1
ATOM 918 C C . ARG A 1 121 ? 4.061 10.322 -1.087 1.00 87.00 121 ARG A C 1
ATOM 920 O O . ARG A 1 121 ? 4.859 9.458 -1.458 1.00 87.00 121 ARG A O 1
ATOM 927 N N . MET A 1 122 ? 2.764 10.279 -1.381 1.00 90.12 122 MET A N 1
ATOM 928 C CA . MET A 1 122 ? 2.216 9.303 -2.311 1.00 90.12 122 MET A CA 1
ATOM 929 C C . MET A 1 122 ? 2.637 9.686 -3.728 1.00 90.12 122 MET A C 1
ATOM 931 O O . MET A 1 122 ? 2.568 10.844 -4.121 1.00 90.12 122 MET A O 1
ATOM 935 N N . GLN A 1 123 ? 3.098 8.696 -4.482 1.00 89.69 123 GLN A N 1
ATOM 936 C CA . GLN A 1 123 ? 3.492 8.839 -5.881 1.00 89.69 123 GLN A CA 1
ATOM 937 C C . GLN A 1 123 ? 2.983 7.643 -6.679 1.00 89.69 123 GLN A C 1
ATOM 939 O O . GLN A 1 123 ? 2.731 6.570 -6.112 1.00 89.69 123 GLN A O 1
ATOM 944 N N . SER A 1 124 ? 2.893 7.791 -7.998 1.00 89.69 124 SER A N 1
ATOM 945 C CA . SER A 1 124 ? 2.597 6.664 -8.879 1.00 89.69 124 SER A CA 1
ATOM 946 C C . SER A 1 124 ? 3.562 5.496 -8.640 1.00 89.69 124 SER A C 1
ATOM 948 O O . SER A 1 124 ? 4.764 5.689 -8.459 1.00 89.69 124 SER A O 1
ATOM 950 N N . GLY A 1 125 ? 3.033 4.272 -8.586 1.00 87.56 125 GLY A N 1
ATOM 951 C CA . GLY A 1 125 ? 3.804 3.066 -8.255 1.00 87.56 125 GLY A CA 1
ATOM 952 C C . GLY A 1 125 ? 4.029 2.815 -6.757 1.00 87.56 125 GLY A C 1
ATOM 953 O O . GLY A 1 125 ? 4.594 1.778 -6.393 1.00 87.56 125 GLY A O 1
ATOM 954 N N . THR A 1 126 ? 3.578 3.709 -5.866 1.00 90.50 126 THR A N 1
ATOM 955 C CA . THR A 1 126 ? 3.699 3.502 -4.412 1.00 90.50 126 THR A CA 1
ATOM 956 C C . THR A 1 126 ? 3.031 2.199 -3.989 1.00 90.50 126 THR A C 1
ATOM 958 O O . THR A 1 126 ? 1.964 1.835 -4.482 1.00 90.50 126 THR A O 1
ATOM 961 N N . THR A 1 127 ? 3.653 1.499 -3.040 1.00 93.56 127 THR A N 1
ATOM 962 C CA . THR A 1 127 ? 3.087 0.284 -2.459 1.00 93.56 127 THR A CA 1
ATOM 963 C C . THR A 1 127 ? 2.730 0.484 -0.996 1.00 93.56 127 THR A C 1
ATOM 965 O O . THR A 1 127 ? 3.560 0.909 -0.194 1.00 93.56 127 THR A O 1
ATOM 968 N N . TYR A 1 128 ? 1.505 0.111 -0.650 1.00 96.44 128 TYR A N 1
ATOM 969 C CA . TYR A 1 128 ? 0.971 0.107 0.697 1.00 96.44 128 TYR A CA 1
ATOM 970 C C . TYR A 1 128 ? 0.622 -1.306 1.166 1.00 96.44 128 TYR A C 1
ATOM 972 O O . TYR A 1 128 ? 0.265 -2.176 0.372 1.00 96.44 128 TYR A O 1
ATOM 980 N N . CYS A 1 129 ? 0.662 -1.517 2.476 1.00 97.25 129 CYS A N 1
ATOM 981 C CA . CYS A 1 129 ? 0.156 -2.713 3.132 1.00 97.25 129 CYS A CA 1
ATOM 982 C C . CYS A 1 129 ? -0.698 -2.327 4.339 1.00 97.25 129 CYS A C 1
ATOM 984 O O . CYS A 1 129 ? -0.283 -1.517 5.169 1.00 97.25 129 CYS A O 1
ATOM 986 N N . VAL A 1 130 ? -1.878 -2.931 4.450 1.00 97.81 130 VAL A N 1
ATOM 987 C CA . VAL A 1 130 ? -2.786 -2.792 5.585 1.00 97.81 130 VAL A CA 1
ATOM 988 C C . VAL A 1 130 ? -2.888 -4.117 6.318 1.00 97.81 130 VAL A C 1
ATOM 990 O O . VAL A 1 130 ? -3.308 -5.126 5.751 1.00 97.81 130 VAL A O 1
ATOM 993 N N . MET A 1 131 ? -2.514 -4.104 7.594 1.00 97.50 131 MET A N 1
ATOM 994 C CA . MET A 1 131 ? -2.530 -5.285 8.453 1.00 97.50 131 MET A CA 1
ATOM 995 C C . MET A 1 131 ? -2.897 -4.935 9.886 1.00 97.50 131 MET A C 1
ATOM 997 O O . MET A 1 131 ? -2.738 -3.792 10.323 1.00 97.50 131 MET A O 1
ATOM 1001 N N . ILE A 1 132 ? -3.335 -5.939 10.635 1.00 97.19 132 ILE A N 1
ATOM 1002 C CA . ILE A 1 132 ? -3.335 -5.867 12.088 1.00 97.19 132 ILE A CA 1
ATOM 1003 C C . ILE A 1 132 ? -1.883 -5.939 12.558 1.00 97.19 132 ILE A C 1
ATOM 1005 O O . ILE A 1 132 ? -1.167 -6.894 12.270 1.00 97.19 132 ILE A O 1
ATOM 1009 N N . SER A 1 133 ? -1.466 -4.906 13.276 1.00 96.44 133 SER A N 1
ATOM 1010 C CA . SER A 1 133 ? -0.125 -4.734 13.808 1.00 96.44 133 SER A CA 1
ATOM 1011 C C . SER A 1 133 ? -0.174 -4.658 15.328 1.00 96.44 133 SER A C 1
ATOM 1013 O O . SER A 1 133 ? -1.043 -3.984 15.887 1.00 96.44 133 SER A O 1
ATOM 1015 N N . THR A 1 134 ? 0.757 -5.338 15.991 1.00 96.44 134 THR A N 1
ATOM 1016 C CA . THR A 1 134 ? 0.921 -5.290 17.445 1.00 96.44 134 THR A CA 1
ATOM 1017 C C . THR A 1 134 ? 1.806 -4.107 17.816 1.00 96.44 134 THR A C 1
ATOM 1019 O O . THR A 1 134 ? 2.890 -3.936 17.255 1.00 96.44 134 THR A O 1
ATOM 1022 N N . LEU A 1 135 ? 1.348 -3.304 18.772 1.00 94.31 135 LEU A N 1
ATOM 1023 C CA . LEU A 1 135 ? 2.121 -2.233 19.383 1.00 94.31 135 LEU A CA 1
ATOM 1024 C C . LEU A 1 135 ? 2.957 -2.785 20.542 1.00 94.31 135 LEU A C 1
ATOM 1026 O O . LEU A 1 135 ? 2.421 -3.339 21.503 1.00 94.31 135 LEU A O 1
ATOM 1030 N N . THR A 1 136 ? 4.264 -2.568 20.477 1.00 93.38 136 THR A N 1
ATOM 1031 C CA . THR A 1 136 ? 5.211 -2.804 21.567 1.00 93.38 136 THR A CA 1
ATOM 1032 C C . THR A 1 136 ? 5.886 -1.496 21.976 1.00 93.38 136 THR A C 1
ATOM 1034 O O . THR A 1 136 ? 5.798 -0.482 21.280 1.00 93.38 136 THR A O 1
ATOM 1037 N N . ASN A 1 137 ? 6.540 -1.497 23.137 1.00 90.12 137 ASN A N 1
ATOM 1038 C CA . ASN A 1 137 ? 7.375 -0.387 23.580 1.00 90.12 137 ASN A CA 1
ATOM 1039 C C . ASN A 1 137 ? 8.833 -0.849 23.604 1.00 90.12 137 ASN A C 1
ATOM 1041 O O . ASN A 1 137 ? 9.160 -1.802 24.311 1.00 90.12 137 ASN A O 1
ATOM 1045 N N . ASP A 1 138 ? 9.683 -0.184 22.831 1.00 87.88 138 ASP A N 1
ATOM 1046 C CA . ASP A 1 138 ? 11.127 -0.395 22.814 1.00 87.88 138 ASP A CA 1
ATOM 1047 C C . ASP A 1 138 ? 11.813 0.892 23.280 1.00 87.88 138 ASP A C 1
ATOM 1049 O O . ASP A 1 138 ? 11.730 1.934 22.626 1.00 87.88 138 ASP A O 1
ATOM 1053 N N . ASN A 1 139 ? 12.436 0.848 24.459 1.00 87.19 139 ASN A N 1
ATOM 1054 C CA . ASN A 1 139 ? 13.135 1.982 25.075 1.00 87.19 139 ASN A CA 1
ATOM 1055 C C . ASN A 1 139 ? 12.310 3.286 25.137 1.00 87.19 139 ASN A C 1
ATOM 1057 O O . ASN A 1 139 ? 12.815 4.372 24.853 1.00 87.19 139 ASN A O 1
ATOM 1061 N N . GLY A 1 140 ? 11.023 3.195 25.489 1.00 85.19 140 GLY A N 1
ATOM 1062 C CA . GLY A 1 140 ? 10.120 4.349 25.560 1.00 85.19 140 GLY A CA 1
ATOM 1063 C C . GLY A 1 140 ? 9.519 4.757 24.212 1.00 85.19 140 GLY A C 1
ATOM 1064 O O . GLY A 1 140 ? 8.656 5.635 24.177 1.00 85.19 140 GLY A O 1
ATOM 1065 N N . THR A 1 141 ? 9.908 4.098 23.121 1.00 87.12 141 THR A N 1
ATOM 1066 C CA . THR A 1 141 ? 9.375 4.334 21.778 1.00 87.12 141 THR A CA 1
ATOM 1067 C C . THR A 1 141 ? 8.322 3.292 21.436 1.00 87.12 141 THR A C 1
ATOM 1069 O O . THR A 1 141 ? 8.526 2.093 21.591 1.00 87.12 141 THR A O 1
ATOM 1072 N N . ASN A 1 142 ? 7.179 3.754 20.942 1.00 88.12 142 ASN A N 1
ATOM 1073 C CA . ASN A 1 142 ? 6.126 2.886 20.435 1.00 88.12 142 ASN A CA 1
ATOM 1074 C C . ASN A 1 142 ? 6.529 2.312 19.071 1.00 88.12 142 ASN A C 1
ATOM 1076 O O . ASN A 1 142 ? 6.751 3.073 18.128 1.00 88.12 142 ASN A O 1
ATOM 1080 N N . VAL A 1 143 ? 6.589 0.984 18.966 1.00 89.62 143 VAL A N 1
ATOM 1081 C CA . VAL A 1 143 ? 6.986 0.258 17.754 1.00 89.62 143 VAL A CA 1
ATOM 1082 C C . VAL A 1 143 ? 5.846 -0.652 17.314 1.00 89.62 143 VAL A C 1
ATOM 1084 O O . VAL A 1 143 ? 5.279 -1.397 18.106 1.00 89.62 143 VAL A O 1
ATOM 1087 N N . TYR A 1 144 ? 5.497 -0.579 16.035 1.00 92.31 144 TYR A N 1
ATOM 1088 C CA . TYR A 1 144 ? 4.476 -1.422 15.424 1.00 92.31 144 TYR A CA 1
ATOM 1089 C C . TYR A 1 144 ? 5.137 -2.574 14.676 1.00 92.31 144 TYR A C 1
ATOM 1091 O O . TYR A 1 144 ? 6.108 -2.357 13.949 1.00 92.31 144 TYR A O 1
ATOM 1099 N N . SER A 1 145 ? 4.594 -3.785 14.803 1.00 94.31 145 SER A N 1
ATOM 1100 C CA . SER A 1 145 ? 5.015 -4.901 13.954 1.00 94.31 145 SER A CA 1
ATOM 1101 C C . SER A 1 145 ? 4.734 -4.575 12.4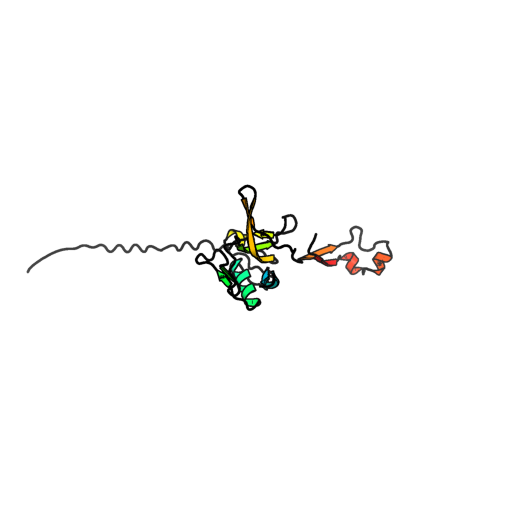83 1.00 94.31 145 SER A C 1
ATOM 1103 O O . SER A 1 145 ? 3.595 -4.260 12.124 1.00 94.31 145 SER A O 1
ATOM 1105 N N . VAL A 1 146 ? 5.763 -4.646 11.646 1.00 93.56 146 VAL A N 1
ATOM 1106 C CA . VAL A 1 146 ? 5.684 -4.366 10.206 1.00 93.56 146 VAL A CA 1
ATOM 1107 C C . VAL A 1 146 ? 5.381 -5.644 9.412 1.00 93.56 146 VAL A C 1
ATOM 1109 O O . VAL A 1 146 ? 5.602 -6.737 9.940 1.00 93.56 146 VAL A O 1
ATOM 1112 N N . PRO A 1 147 ? 4.904 -5.543 8.157 1.00 94.12 147 PRO A N 1
ATOM 1113 C CA . PRO A 1 147 ? 4.786 -6.708 7.288 1.00 94.12 147 PRO A CA 1
ATOM 1114 C C . PRO A 1 147 ? 6.146 -7.392 7.081 1.00 94.12 147 PRO A C 1
ATOM 1116 O O . PRO A 1 147 ? 7.184 -6.732 6.995 1.00 94.12 147 PRO A O 1
ATOM 1119 N N . ASP A 1 148 ? 6.136 -8.718 6.984 1.00 91.56 148 ASP A N 1
ATOM 1120 C CA . ASP A 1 148 ? 7.326 -9.577 6.908 1.00 91.56 148 ASP A CA 1
ATOM 1121 C C . ASP A 1 148 ? 7.729 -9.955 5.473 1.00 91.56 148 ASP A C 1
ATOM 1123 O O . ASP A 1 148 ? 8.690 -10.694 5.259 1.00 91.56 148 ASP A O 1
ATOM 1127 N N . PHE A 1 149 ? 7.033 -9.409 4.476 1.00 90.00 149 PHE A N 1
ATOM 1128 C CA . PHE A 1 149 ? 7.345 -9.587 3.063 1.00 90.00 149 PHE A CA 1
ATOM 1129 C C . PHE A 1 149 ? 7.870 -8.296 2.437 1.00 90.00 149 PHE A C 1
ATOM 1131 O O . PHE A 1 149 ? 7.649 -7.192 2.934 1.00 90.00 149 PHE A O 1
ATOM 1138 N N . LYS A 1 150 ? 8.538 -8.436 1.293 1.00 88.56 150 LYS A N 1
ATOM 1139 C CA . LYS A 1 150 ? 8.939 -7.316 0.440 1.00 88.56 150 LYS A CA 1
ATOM 1140 C C . LYS A 1 150 ? 8.089 -7.348 -0.832 1.00 88.56 150 LYS A C 1
ATOM 1142 O O . LYS A 1 150 ? 8.010 -8.417 -1.444 1.00 88.56 150 LYS A O 1
ATOM 1147 N N . PRO A 1 151 ? 7.438 -6.243 -1.233 1.00 86.25 151 PRO A N 1
ATOM 1148 C CA . PRO A 1 151 ? 6.726 -6.190 -2.500 1.00 86.25 151 PRO A CA 1
ATOM 1149 C C . PRO A 1 151 ? 7.662 -6.510 -3.663 1.00 86.25 151 PRO A C 1
ATOM 1151 O O . PRO A 1 151 ? 8.832 -6.128 -3.652 1.00 86.25 151 PRO A O 1
ATOM 1154 N N . VAL A 1 152 ? 7.136 -7.209 -4.664 1.00 79.75 152 VAL A N 1
ATOM 1155 C CA . VAL A 1 152 ? 7.833 -7.376 -5.938 1.00 79.75 152 VAL A CA 1
ATOM 1156 C C . VAL A 1 152 ? 7.683 -6.074 -6.712 1.00 79.75 152 VAL A C 1
ATOM 1158 O O . VAL A 1 152 ? 6.560 -5.614 -6.936 1.00 79.75 152 VAL A O 1
ATOM 1161 N N . SER A 1 153 ? 8.812 -5.493 -7.100 1.00 72.56 153 SER A N 1
ATOM 1162 C CA . SER A 1 153 ? 8.871 -4.305 -7.944 1.00 72.56 153 SER A CA 1
ATOM 1163 C C . SER A 1 153 ? 9.459 -4.670 -9.299 1.00 72.56 153 SER A C 1
ATOM 1165 O O . SER A 1 153 ? 10.416 -5.442 -9.378 1.00 72.56 153 SER A O 1
ATOM 1167 N N . THR A 1 154 ? 8.920 -4.068 -10.354 1.00 74.06 154 THR A N 1
ATOM 1168 C CA . THR A 1 154 ? 9.505 -4.117 -11.694 1.00 74.06 154 THR A CA 1
ATOM 1169 C C . THR A 1 154 ? 10.553 -3.015 -11.817 1.00 74.06 154 THR A C 1
ATOM 1171 O O . THR A 1 154 ? 10.252 -1.834 -11.640 1.00 74.06 154 THR A O 1
ATOM 1174 N N . GLY A 1 155 ? 11.796 -3.399 -12.087 1.00 71.62 155 GLY A N 1
ATOM 1175 C CA . GLY A 1 155 ? 12.897 -2.502 -12.406 1.00 71.62 155 GLY A CA 1
ATOM 1176 C C . GLY A 1 155 ? 13.185 -2.503 -13.903 1.00 71.62 155 GLY A C 1
ATOM 1177 O O . GLY A 1 155 ? 13.098 -3.539 -14.561 1.00 71.62 155 GLY A O 1
ATOM 1178 N N . TYR A 1 156 ? 13.578 -1.342 -14.423 1.00 80.94 156 TYR A N 1
ATOM 1179 C CA . TYR A 1 156 ? 14.012 -1.179 -15.807 1.00 80.94 156 TYR A CA 1
ATOM 1180 C C . TYR A 1 156 ? 15.468 -0.725 -15.836 1.00 80.94 156 TYR A C 1
ATOM 1182 O O . TYR A 1 156 ? 15.823 0.284 -15.222 1.00 80.94 156 TYR A O 1
ATOM 1190 N N . ILE A 1 157 ? 16.317 -1.459 -16.552 1.00 81.12 157 ILE A N 1
ATOM 1191 C CA . ILE A 1 157 ? 17.736 -1.133 -16.725 1.00 81.12 157 ILE A CA 1
ATOM 1192 C C . ILE A 1 157 ? 17.991 -0.882 -18.203 1.00 81.12 157 ILE A C 1
ATOM 1194 O O . ILE A 1 157 ? 17.758 -1.755 -19.034 1.00 81.12 157 ILE A O 1
ATOM 1198 N N . PHE A 1 158 ? 18.513 0.295 -18.530 1.00 87.50 158 PHE A N 1
ATOM 1199 C CA . PHE A 1 158 ? 18.991 0.575 -19.877 1.00 87.50 158 PHE A CA 1
ATOM 1200 C C . PHE A 1 158 ? 20.455 0.162 -20.021 1.00 87.50 158 PHE A C 1
ATOM 1202 O O . PHE A 1 158 ? 21.320 0.644 -19.283 1.00 87.50 158 PHE A O 1
ATOM 1209 N N . ILE A 1 159 ? 20.742 -0.706 -20.991 1.00 86.50 159 ILE A N 1
ATOM 1210 C CA . ILE A 1 159 ? 22.097 -1.161 -21.308 1.00 86.50 159 ILE A CA 1
ATOM 1211 C C . ILE A 1 159 ? 22.499 -0.639 -22.685 1.00 86.50 159 ILE A C 1
ATOM 1213 O O . ILE A 1 159 ? 21.794 -0.832 -23.673 1.00 86.50 159 ILE A O 1
ATOM 1217 N N . ARG A 1 160 ? 23.687 -0.025 -22.753 1.00 86.38 160 ARG A N 1
ATOM 1218 C CA . ARG A 1 160 ? 24.335 0.398 -24.002 1.00 86.38 160 ARG A CA 1
ATOM 1219 C C . ARG A 1 160 ? 25.790 -0.056 -24.050 1.00 86.38 160 ARG A C 1
ATOM 1221 O O . ARG A 1 160 ? 26.483 -0.047 -23.031 1.00 86.38 160 ARG A O 1
ATOM 1228 N N . PHE A 1 161 ? 26.274 -0.402 -25.238 1.00 81.81 161 PHE A N 1
ATOM 1229 C CA . PHE A 1 161 ? 27.669 -0.794 -25.442 1.00 81.81 161 PHE A CA 1
ATOM 1230 C C . PHE A 1 161 ? 28.579 0.443 -25.415 1.00 81.81 161 PHE A C 1
ATOM 1232 O O . PHE A 1 161 ? 28.439 1.347 -26.233 1.00 81.81 161 PHE A O 1
ATOM 1239 N N . ALA A 1 162 ? 29.519 0.492 -24.466 1.00 72.06 162 ALA A N 1
ATOM 1240 C CA . ALA A 1 162 ? 30.360 1.672 -24.232 1.00 72.06 162 ALA A CA 1
ATOM 1241 C C . ALA A 1 162 ? 31.430 1.922 -25.318 1.00 72.06 162 ALA A C 1
ATOM 1243 O O . ALA A 1 162 ? 31.841 3.063 -25.498 1.00 72.06 162 ALA A O 1
ATOM 1244 N N . ASN A 1 163 ? 31.854 0.887 -26.059 1.00 65.44 163 ASN A N 1
ATOM 1245 C CA . ASN A 1 163 ? 32.997 0.941 -26.989 1.00 65.44 163 ASN A CA 1
ATOM 1246 C C . ASN A 1 163 ? 32.607 0.793 -28.475 1.00 65.44 163 ASN A C 1
ATOM 1248 O O . ASN A 1 163 ? 33.382 0.281 -29.278 1.00 65.44 163 ASN A O 1
ATOM 1252 N N . GLY A 1 164 ? 31.414 1.258 -28.853 1.00 61.44 164 GLY A N 1
ATOM 1253 C CA . GLY A 1 164 ? 30.909 1.171 -30.225 1.00 61.44 164 GLY A CA 1
ATOM 1254 C C . GLY A 1 164 ? 30.106 -0.106 -30.499 1.00 61.44 164 GLY A C 1
ATOM 1255 O O . GLY A 1 164 ? 30.286 -1.145 -29.870 1.00 61.44 164 GLY A O 1
ATOM 1256 N N . PHE A 1 165 ? 29.184 -0.008 -31.457 1.00 62.91 165 PHE A N 1
ATOM 1257 C CA . PHE A 1 165 ? 28.155 -1.008 -31.784 1.00 62.91 165 PHE A CA 1
ATOM 1258 C C . PHE A 1 165 ? 28.668 -2.243 -32.546 1.00 62.91 165 PHE A C 1
ATOM 1260 O O . PHE A 1 165 ? 27.898 -3.145 -32.897 1.00 62.91 165 PHE A O 1
ATOM 1267 N N . SER A 1 166 ? 29.973 -2.288 -32.819 1.00 67.38 166 SER A N 1
ATOM 1268 C CA . SER A 1 166 ? 30.646 -3.377 -33.524 1.00 67.38 166 SER A CA 1
ATOM 1269 C C . SER A 1 166 ? 31.759 -3.972 -32.654 1.00 67.38 166 SER A C 1
ATOM 1271 O O . SER A 1 166 ? 32.935 -3.780 -32.954 1.00 67.38 166 SER A O 1
ATOM 1273 N N . PRO A 1 167 ? 31.410 -4.668 -31.558 1.00 70.06 167 PRO A N 1
ATOM 1274 C CA . PRO A 1 167 ? 32.398 -5.339 -30.721 1.00 70.06 167 PRO A CA 1
ATOM 1275 C C . PRO A 1 167 ? 33.099 -6.447 -31.516 1.00 70.06 167 PRO A C 1
ATOM 1277 O O . PRO A 1 167 ? 32.441 -7.162 -32.266 1.00 70.06 167 PRO A O 1
ATOM 1280 N N . ASP A 1 168 ? 34.401 -6.656 -31.308 1.00 74.50 168 ASP A N 1
ATOM 1281 C CA . ASP A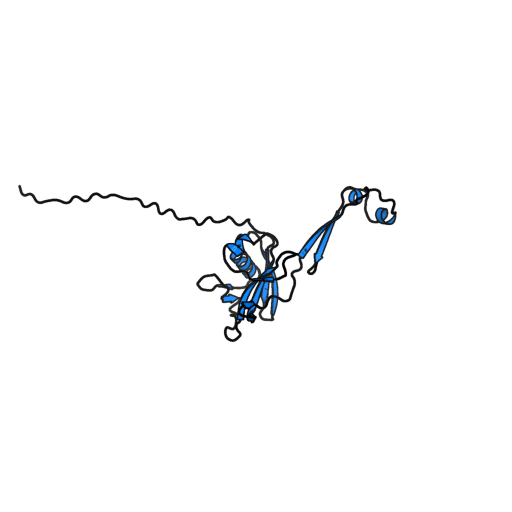 1 168 ? 35.160 -7.743 -31.960 1.00 74.50 168 ASP A CA 1
ATOM 1282 C C . ASP A 1 168 ? 34.736 -9.148 -31.490 1.00 74.50 168 ASP A C 1
ATOM 1284 O O . ASP A 1 168 ? 35.103 -10.159 -32.082 1.00 74.50 168 ASP A O 1
ATOM 1288 N N . ASN A 1 169 ? 33.935 -9.227 -30.427 1.00 80.75 169 ASN A N 1
ATOM 1289 C CA . ASN A 1 169 ? 33.477 -10.477 -29.843 1.00 80.75 169 ASN A CA 1
ATOM 1290 C C . ASN A 1 169 ? 32.341 -11.113 -30.669 1.00 80.75 169 ASN A C 1
ATOM 1292 O O . ASN A 1 169 ? 31.208 -10.630 -30.668 1.00 80.75 169 ASN A O 1
ATOM 1296 N N . GLU A 1 170 ? 32.636 -12.244 -31.315 1.00 82.00 170 GLU A N 1
ATOM 1297 C CA . GLU A 1 170 ? 31.692 -13.003 -32.150 1.00 82.00 170 GLU A CA 1
ATOM 1298 C C . GLU A 1 170 ? 30.448 -13.504 -31.396 1.00 82.00 170 GLU A C 1
ATOM 1300 O O . GLU A 1 170 ? 29.366 -13.580 -31.975 1.00 82.00 170 GLU A O 1
ATOM 1305 N N . HIS A 1 171 ? 30.548 -13.781 -30.092 1.00 83.00 171 HIS A N 1
ATOM 1306 C CA . HIS A 1 171 ? 29.384 -14.168 -29.289 1.00 83.00 171 HIS A CA 1
ATOM 1307 C C . HIS A 1 171 ? 28.420 -12.992 -29.084 1.00 83.00 171 HIS A C 1
ATOM 1309 O O . HIS A 1 171 ? 27.209 -13.142 -29.205 1.00 83.00 171 HIS A O 1
ATOM 1315 N N . VAL A 1 172 ? 28.941 -11.786 -28.851 1.00 80.38 172 VAL A N 1
ATOM 1316 C CA . VAL A 1 172 ? 28.097 -10.582 -28.769 1.00 80.38 172 VAL A CA 1
ATOM 1317 C C . VAL A 1 172 ? 27.444 -10.300 -30.122 1.00 80.38 172 VAL A C 1
ATOM 1319 O O . VAL A 1 172 ? 26.284 -9.885 -30.173 1.00 80.38 172 VAL A O 1
ATOM 1322 N N . LYS A 1 173 ? 28.163 -10.567 -31.224 1.00 81.38 173 LYS A N 1
ATOM 1323 C CA . LYS A 1 173 ? 27.621 -10.378 -32.569 1.00 81.38 173 LYS A CA 1
ATOM 1324 C C . LYS A 1 173 ? 26.477 -11.330 -32.913 1.00 81.3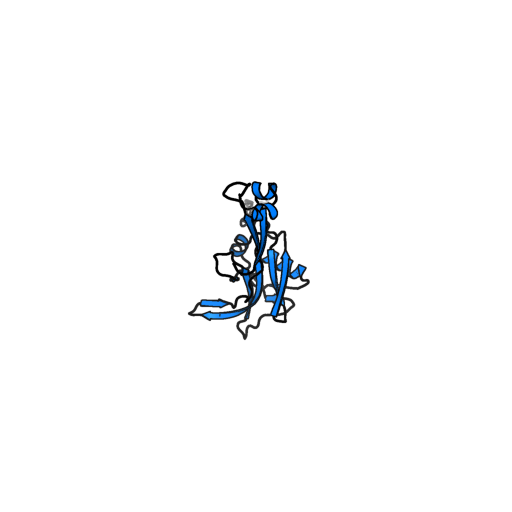8 173 LYS A C 1
ATOM 1326 O O . LYS A 1 173 ? 25.600 -10.932 -33.677 1.00 81.38 173 LYS A O 1
ATOM 1331 N N . SER A 1 174 ? 26.500 -12.552 -32.380 1.00 84.75 174 SER A N 1
ATOM 1332 C CA . SER A 1 174 ? 25.469 -13.561 -32.635 1.00 84.75 174 SER A CA 1
ATOM 1333 C C . SER A 1 174 ? 24.233 -13.404 -31.750 1.00 84.75 174 SER A C 1
ATOM 1335 O O . SER A 1 174 ? 23.142 -13.776 -32.173 1.00 84.75 174 SER A O 1
ATOM 1337 N N . VAL A 1 175 ? 24.388 -12.842 -30.548 1.00 85.88 175 VAL A N 1
ATOM 1338 C CA . VAL A 1 175 ? 23.285 -12.666 -29.589 1.00 85.88 175 VAL A CA 1
ATOM 1339 C C . VAL A 1 175 ? 22.507 -11.366 -29.824 1.00 85.88 175 VAL A C 1
ATOM 1341 O O . VAL A 1 175 ? 21.286 -11.361 -29.691 1.00 85.88 175 VAL A O 1
ATOM 1344 N N . PHE A 1 176 ? 23.177 -10.269 -30.190 1.00 85.19 176 PHE A N 1
ATOM 1345 C CA . PHE A 1 176 ? 22.542 -8.955 -30.355 1.00 85.19 176 PHE A CA 1
ATOM 1346 C C . PHE A 1 176 ? 22.616 -8.475 -31.801 1.00 85.19 176 PHE A C 1
ATOM 1348 O O . PHE A 1 176 ? 23.693 -8.496 -32.398 1.00 85.19 176 PHE A O 1
ATOM 1355 N N . THR A 1 177 ? 21.504 -7.985 -32.355 1.00 87.31 177 THR A N 1
ATOM 1356 C CA . THR A 1 177 ? 21.479 -7.433 -33.719 1.00 87.31 177 THR A CA 1
ATOM 1357 C C . THR A 1 177 ? 22.300 -6.138 -33.814 1.00 87.31 177 THR A C 1
ATOM 1359 O O . THR A 1 177 ? 22.524 -5.481 -32.793 1.00 87.31 177 THR A O 1
ATOM 1362 N N . PRO A 1 178 ? 22.768 -5.739 -35.013 1.00 85.31 178 PRO A N 1
ATOM 1363 C CA . PRO A 1 178 ? 23.465 -4.466 -35.200 1.00 85.31 178 PRO A CA 1
ATOM 1364 C C . PRO A 1 178 ? 22.705 -3.258 -34.633 1.00 85.31 178 PRO A C 1
ATOM 1366 O O . PRO A 1 178 ? 23.328 -2.388 -34.029 1.00 85.31 178 PRO A O 1
ATOM 1369 N N . GLU A 1 179 ? 21.379 -3.241 -34.766 1.00 84.69 179 GLU A N 1
ATOM 1370 C CA . GLU A 1 179 ? 20.497 -2.175 -34.279 1.00 84.69 179 GLU A CA 1
ATOM 1371 C C . GLU A 1 179 ? 20.484 -2.126 -32.747 1.00 84.69 179 GLU A C 1
ATOM 1373 O O . GLU A 1 179 ? 20.786 -1.086 -32.169 1.00 84.69 179 GLU A O 1
ATOM 1378 N N . ILE A 1 180 ? 20.265 -3.266 -32.074 1.00 86.75 180 ILE A N 1
ATOM 1379 C CA . ILE A 1 180 ? 20.302 -3.349 -30.601 1.00 86.75 180 ILE A CA 1
ATOM 1380 C C . ILE A 1 180 ? 21.679 -2.935 -30.060 1.00 86.75 180 ILE A C 1
ATOM 1382 O O . ILE A 1 180 ? 21.785 -2.297 -29.011 1.00 86.75 180 ILE A O 1
ATOM 1386 N N . ARG A 1 181 ? 22.761 -3.269 -30.773 1.00 85.31 181 ARG A N 1
ATOM 1387 C CA . ARG A 1 181 ? 24.115 -2.854 -30.378 1.00 85.31 181 ARG A CA 1
ATOM 1388 C C . ARG A 1 181 ? 24.354 -1.351 -30.556 1.00 85.31 181 ARG A C 1
ATOM 1390 O O . ARG A 1 181 ? 25.171 -0.799 -29.821 1.00 85.31 181 ARG A O 1
ATOM 1397 N N . ALA A 1 182 ? 23.680 -0.708 -31.510 1.00 83.62 182 ALA A N 1
ATOM 1398 C CA . ALA A 1 182 ? 23.782 0.727 -31.776 1.00 83.62 182 ALA A CA 1
ATOM 1399 C C . ALA A 1 182 ? 22.918 1.570 -30.836 1.00 83.62 182 ALA A C 1
ATOM 1401 O O . ALA A 1 182 ? 23.385 2.588 -30.324 1.00 83.62 182 ALA A O 1
ATOM 1402 N N . GLU A 1 183 ? 21.688 1.136 -30.590 1.00 85.88 183 GLU A N 1
ATOM 1403 C CA . GLU A 1 183 ? 20.689 1.906 -29.846 1.00 85.88 183 GLU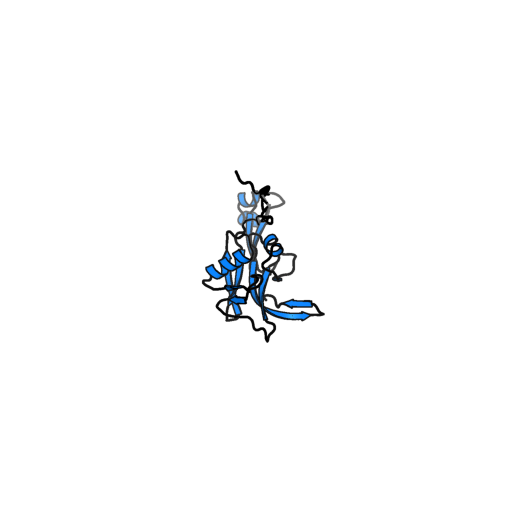 A CA 1
ATOM 1404 C C . GLU A 1 183 ? 20.654 1.545 -28.356 1.00 85.88 183 GLU A C 1
ATOM 1406 O O . GLU A 1 183 ? 20.223 2.352 -27.534 1.00 85.88 183 GLU A O 1
ATOM 1411 N N . GLY A 1 184 ? 21.171 0.371 -27.986 1.00 87.56 184 GLY A N 1
ATOM 1412 C CA . GLY A 1 184 ? 20.991 -0.202 -26.659 1.00 87.56 184 GLY A CA 1
ATOM 1413 C C . GLY A 1 184 ? 19.631 -0.881 -26.514 1.00 87.56 184 GLY A C 1
ATOM 1414 O O . GLY A 1 184 ? 18.856 -1.000 -27.462 1.00 87.56 184 GLY A O 1
ATOM 1415 N N . PHE A 1 185 ? 19.349 -1.371 -25.313 1.00 88.56 185 PHE A N 1
ATOM 1416 C CA . PHE A 1 185 ? 18.086 -2.035 -25.007 1.00 88.56 185 PHE A CA 1
ATOM 1417 C C . PHE A 1 185 ? 17.715 -1.866 -23.538 1.00 88.56 185 PHE A C 1
ATOM 1419 O O . PHE A 1 185 ? 18.571 -1.664 -22.672 1.00 88.56 185 PHE A O 1
ATOM 1426 N N . TRP A 1 186 ? 16.418 -1.961 -23.268 1.00 89.94 186 TRP A N 1
ATOM 1427 C CA . TRP A 1 186 ? 15.882 -2.022 -21.918 1.00 89.94 186 TRP A CA 1
ATOM 1428 C C . TRP A 1 186 ? 15.769 -3.477 -21.478 1.00 89.94 186 TRP A C 1
ATOM 1430 O O . TRP A 1 186 ? 15.285 -4.326 -22.225 1.00 89.94 186 TRP A O 1
ATOM 1440 N N . LEU A 1 187 ? 16.210 -3.752 -20.258 1.00 86.56 187 LEU A N 1
ATOM 1441 C CA . LEU A 1 187 ? 15.879 -4.967 -19.534 1.00 86.56 187 LEU A CA 1
ATOM 1442 C C . LEU A 1 187 ? 14.817 -4.639 -18.501 1.00 86.56 187 LEU A C 1
ATOM 1444 O O . LEU A 1 187 ? 14.993 -3.726 -17.697 1.00 86.56 187 LEU A O 1
ATOM 1448 N N . GLU A 1 188 ? 13.747 -5.415 -18.526 1.00 85.44 188 GLU A N 1
ATOM 1449 C CA . GLU A 1 188 ? 12.748 -5.464 -17.473 1.00 85.44 188 GLU A CA 1
ATOM 1450 C C . GLU A 1 188 ? 13.076 -6.648 -16.562 1.00 85.44 188 GLU A C 1
ATOM 1452 O O . GLU A 1 188 ? 13.340 -7.756 -17.038 1.00 85.44 188 GLU A O 1
ATOM 1457 N N . ALA A 1 189 ? 13.100 -6.413 -15.256 1.00 76.81 189 ALA A N 1
ATOM 1458 C CA . ALA A 1 189 ? 13.299 -7.462 -14.269 1.00 76.81 189 ALA A CA 1
ATOM 1459 C C . ALA A 1 189 ? 12.397 -7.221 -13.063 1.00 76.81 189 ALA A C 1
ATOM 1461 O O . ALA A 1 189 ? 12.218 -6.088 -12.625 1.00 76.81 189 ALA A O 1
ATOM 1462 N N . GLU A 1 190 ? 11.868 -8.296 -12.494 1.00 79.81 190 GLU A N 1
ATOM 1463 C CA . GLU A 1 190 ? 11.131 -8.243 -11.238 1.00 79.81 190 GLU A CA 1
ATOM 1464 C C . GLU A 1 190 ? 12.030 -8.670 -10.081 1.00 79.81 190 GLU A C 1
ATOM 1466 O O . GLU A 1 190 ? 12.776 -9.648 -10.174 1.00 79.81 190 GLU A O 1
ATOM 1471 N N . GLY A 1 191 ? 11.952 -7.949 -8.967 1.00 66.75 191 GLY A N 1
ATOM 1472 C CA . GLY A 1 191 ? 12.713 -8.285 -7.773 1.00 66.75 191 GLY A CA 1
ATOM 1473 C C . GLY A 1 191 ? 12.060 -7.762 -6.504 1.00 66.75 191 GLY A C 1
ATOM 1474 O O . GLY A 1 191 ? 11.426 -6.711 -6.490 1.00 66.75 191 GLY A O 1
ATOM 1475 N N . SER A 1 192 ? 12.228 -8.509 -5.416 1.00 67.69 192 SER A N 1
ATOM 1476 C CA . SER A 1 192 ? 11.834 -8.106 -4.059 1.00 67.69 192 SER A CA 1
ATOM 1477 C C . SER A 1 192 ? 13.047 -7.824 -3.158 1.00 67.69 192 SER A C 1
ATOM 1479 O O . SER A 1 192 ? 12.910 -7.349 -2.032 1.00 67.69 192 SER A O 1
ATOM 1481 N N . THR A 1 193 ? 14.257 -8.069 -3.667 1.00 55.47 193 THR A N 1
ATOM 1482 C CA . THR A 1 193 ? 15.548 -7.749 -3.051 1.00 55.47 193 THR A CA 1
ATOM 1483 C C . THR A 1 193 ? 16.434 -7.100 -4.109 1.00 55.47 193 THR A C 1
ATOM 1485 O O . THR A 1 193 ? 16.748 -7.755 -5.102 1.00 55.47 193 THR A O 1
ATOM 1488 N N . MET A 1 194 ? 16.829 -5.843 -3.904 1.00 42.31 194 MET A N 1
ATOM 1489 C CA . MET A 1 194 ? 18.062 -5.316 -4.495 1.00 42.31 194 MET A CA 1
ATOM 1490 C C . MET A 1 194 ? 19.153 -5.344 -3.436 1.00 42.31 194 MET A C 1
ATOM 1492 O O . MET A 1 194 ? 18.815 -5.039 -2.266 1.00 42.31 194 MET A O 1
#

Sequence (194 aa):
MRKILLALSLLLIVSAVAMVMDSDDSSAEICDNVNVYIQNSDGTFTKSTVNDVQTVEAALTKAIQAQGRTMELNQTRTAIKSIDGRTASSADNQYWRLFQWLAPGNSGWSMQAFNSASNDRMQSGTTYCVMISTLTNDNGTNVYSVPDFKPVSTGYIFIRFANGFSPDNEHVKSVFTPEIRAEGFWLEAEGSTM